Protein AF-A0A933H0A8-F1 (afdb_monomer)

Nearest PDB structures (foldseek):
  5zfr-assembly1_B-2  TM=8.616E-01  e=8.926E-17  Geobacter sulfurreducens PCA
  6f8l-assembly1_E  TM=8.607E-01  e=9.974E-15  Thermus thermophilus HB8
  5htl-assembly1_B  TM=8.285E-01  e=2.423E-08  Vibrio cholerae
  7lko-assembly2_A  TM=7.519E-01  e=2.169E-08  Xanthomonas citri pv. citri str. 306
  7lkm-assembly2_B  TM=7.483E-01  e=5.269E-08  Xanthomonas citri pv. citri str. 306

Structure (mmCIF, N/CA/C/O backbone):
data_AF-A0A933H0A8-F1
#
_entry.id   AF-A0A933H0A8-F1
#
loop_
_atom_site.group_PDB
_atom_site.id
_atom_site.type_symbol
_atom_site.label_atom_id
_atom_site.label_alt_id
_atom_site.label_comp_id
_atom_site.label_asym_id
_atom_site.label_entity_id
_atom_site.label_seq_id
_atom_site.pdbx_PDB_ins_code
_atom_site.Cartn_x
_atom_site.Cartn_y
_atom_site.Cartn_z
_atom_site.occupancy
_atom_site.B_iso_or_equiv
_atom_site.auth_seq_id
_atom_site.auth_comp_id
_atom_site.auth_asym_id
_atom_site.auth_atom_id
_atom_site.pdbx_PDB_model_num
ATOM 1 N N . MET A 1 1 ? 33.049 3.685 -28.524 1.00 55.94 1 MET A N 1
ATOM 2 C CA . MET A 1 1 ? 32.057 4.253 -29.467 1.00 55.94 1 MET A CA 1
ATOM 3 C C . MET A 1 1 ? 32.583 4.445 -30.891 1.00 55.94 1 MET A C 1
ATOM 5 O O . MET A 1 1 ? 31.850 4.122 -31.816 1.00 55.94 1 MET A O 1
ATOM 9 N N . ALA A 1 2 ? 33.847 4.840 -31.097 1.00 60.06 2 ALA A N 1
ATOM 10 C CA . ALA A 1 2 ? 34.480 4.937 -32.425 1.00 60.06 2 ALA A CA 1
ATOM 11 C C . ALA A 1 2 ? 34.200 3.780 -33.431 1.00 60.06 2 ALA A C 1
ATOM 13 O O . ALA A 1 2 ? 33.916 4.071 -34.597 1.00 60.06 2 ALA A O 1
ATOM 14 N N . PRO A 1 3 ? 34.226 2.479 -33.050 1.00 73.62 3 PRO A N 1
ATOM 15 C CA . PRO A 1 3 ? 33.944 1.395 -34.001 1.00 73.62 3 PRO A CA 1
ATOM 16 C C . PRO A 1 3 ? 32.470 1.316 -34.431 1.00 73.62 3 PRO A C 1
ATOM 18 O O . PRO A 1 3 ? 32.196 1.016 -35.594 1.00 73.62 3 PRO A O 1
ATOM 21 N N . PHE A 1 4 ? 31.531 1.630 -33.533 1.00 79.31 4 PHE A N 1
ATOM 22 C CA . PHE A 1 4 ? 30.098 1.660 -33.835 1.00 79.31 4 PHE A CA 1
ATOM 23 C C . PHE A 1 4 ? 29.748 2.852 -34.733 1.00 79.31 4 PHE A C 1
ATOM 25 O O . PHE A 1 4 ? 29.142 2.668 -35.786 1.00 79.31 4 PHE A O 1
ATOM 32 N N . ASN A 1 5 ? 30.240 4.053 -34.406 1.00 83.62 5 ASN A N 1
ATOM 33 C CA . ASN A 1 5 ? 30.006 5.258 -35.210 1.00 83.62 5 ASN A CA 1
ATOM 34 C C . ASN A 1 5 ? 30.545 5.104 -36.644 1.00 83.62 5 ASN A C 1
ATOM 36 O O . ASN A 1 5 ? 29.873 5.486 -37.601 1.00 83.62 5 ASN A O 1
ATOM 40 N N . ARG A 1 6 ? 31.714 4.467 -36.827 1.00 83.94 6 ARG A N 1
ATOM 41 C CA . ARG A 1 6 ? 32.244 4.161 -38.171 1.00 83.94 6 ARG A CA 1
ATOM 42 C C . ARG A 1 6 ? 31.336 3.228 -38.964 1.00 83.94 6 ARG A C 1
ATOM 44 O O . ARG A 1 6 ? 31.210 3.386 -40.176 1.00 83.94 6 ARG A O 1
ATOM 51 N N . ARG A 1 7 ? 30.719 2.245 -38.306 1.00 82.31 7 ARG A N 1
ATOM 52 C CA . ARG A 1 7 ? 29.774 1.339 -38.967 1.00 82.31 7 ARG A CA 1
ATOM 53 C C . ARG A 1 7 ? 28.499 2.064 -39.357 1.00 82.31 7 ARG A C 1
ATOM 55 O O . ARG A 1 7 ? 28.122 1.974 -40.518 1.00 82.31 7 ARG A O 1
ATOM 62 N N . VAL A 1 8 ? 27.904 2.833 -38.445 1.00 84.19 8 VAL A N 1
ATOM 63 C CA . VAL A 1 8 ? 26.709 3.643 -38.735 1.00 84.19 8 VAL A CA 1
ATOM 64 C C . VAL A 1 8 ? 26.967 4.562 -39.930 1.00 84.19 8 VAL A C 1
ATOM 66 O O . VAL A 1 8 ? 26.205 4.537 -40.891 1.00 84.19 8 VAL A O 1
ATOM 69 N N . LYS A 1 9 ? 28.105 5.265 -39.952 1.00 86.94 9 LYS A N 1
ATOM 70 C CA . LYS A 1 9 ? 28.553 6.054 -41.108 1.00 86.94 9 LYS A CA 1
ATOM 71 C C . LYS A 1 9 ? 28.568 5.240 -42.409 1.00 86.94 9 LYS A C 1
ATOM 73 O O . LYS A 1 9 ? 27.995 5.667 -43.409 1.00 86.94 9 LYS A O 1
ATOM 78 N N . ASN A 1 10 ? 29.186 4.058 -42.407 1.00 86.00 10 ASN A N 1
ATOM 79 C CA . ASN A 1 10 ? 29.254 3.203 -43.596 1.00 86.00 10 ASN A CA 1
ATOM 80 C C . ASN A 1 10 ? 27.871 2.724 -44.063 1.00 86.00 10 ASN A C 1
ATOM 82 O O . ASN A 1 10 ? 27.639 2.646 -45.267 1.00 86.00 10 ASN A O 1
ATOM 86 N N . VAL A 1 11 ? 26.962 2.411 -43.136 1.00 86.50 11 VAL A N 1
ATOM 87 C CA . VAL A 1 11 ? 25.583 2.005 -43.452 1.00 86.50 11 VAL A CA 1
ATOM 88 C C . VAL A 1 11 ? 24.838 3.139 -44.150 1.00 86.50 11 VAL A C 1
ATOM 90 O O . VAL A 1 11 ? 24.246 2.923 -45.207 1.00 86.50 11 VAL A O 1
ATOM 93 N N . LEU A 1 12 ? 24.931 4.356 -43.611 1.00 86.56 12 LEU A N 1
ATOM 94 C CA . LEU A 1 12 ? 24.260 5.533 -44.165 1.00 86.56 12 LEU A CA 1
ATOM 95 C C . LEU A 1 12 ? 24.773 5.892 -45.563 1.00 86.56 12 LEU A C 1
ATOM 97 O O . LEU A 1 12 ? 23.968 6.190 -46.445 1.00 86.56 12 LEU A O 1
ATOM 101 N N . LEU A 1 13 ? 26.091 5.804 -45.782 1.00 87.19 13 LEU A N 1
ATOM 102 C CA . LEU A 1 13 ? 26.702 6.038 -47.094 1.00 87.19 13 LEU A CA 1
ATOM 103 C C . LEU A 1 13 ? 26.312 4.955 -48.111 1.00 87.19 13 LEU A C 1
ATOM 105 O O . LEU A 1 13 ? 25.947 5.282 -49.236 1.00 87.19 13 LEU A O 1
ATOM 109 N N . LYS A 1 14 ? 26.342 3.670 -47.724 1.00 85.75 14 LYS A N 1
ATOM 110 C CA . LYS A 1 14 ? 25.955 2.555 -48.610 1.00 85.75 14 LYS A CA 1
ATOM 111 C C . LYS A 1 14 ? 24.494 2.639 -49.047 1.00 85.75 14 LYS A C 1
ATOM 113 O O . LYS A 1 14 ? 24.189 2.345 -50.197 1.00 85.75 14 LYS A O 1
ATOM 118 N N . GLN A 1 15 ? 23.603 3.013 -48.132 1.00 84.31 15 GLN A N 1
ATOM 119 C CA . GLN A 1 15 ? 22.165 3.091 -48.397 1.00 84.31 15 GLN A CA 1
ATOM 120 C C . GLN A 1 15 ? 21.727 4.455 -48.956 1.00 84.31 15 GLN A C 1
ATOM 122 O O . GLN A 1 15 ? 20.554 4.626 -49.267 1.00 84.31 15 GLN A O 1
ATOM 127 N N . SER A 1 16 ? 22.654 5.413 -49.120 1.00 85.12 16 SER A N 1
ATOM 128 C CA . SER A 1 16 ? 22.382 6.769 -49.631 1.00 85.12 16 SER A CA 1
ATOM 129 C C . SER A 1 16 ? 21.249 7.491 -48.883 1.00 85.12 16 SER A C 1
ATOM 131 O O . SER A 1 16 ? 20.479 8.241 -49.477 1.00 85.12 16 SER A O 1
ATOM 133 N N . LEU A 1 17 ? 21.143 7.259 -47.569 1.00 82.88 17 LEU A N 1
ATOM 134 C CA . LEU A 1 17 ? 20.061 7.797 -46.730 1.00 82.88 17 LEU A CA 1
ATOM 135 C C . LEU A 1 17 ? 20.244 9.281 -46.391 1.00 82.88 17 LEU A C 1
ATOM 137 O O . LEU A 1 17 ? 19.281 9.963 -46.055 1.00 82.88 17 LEU A O 1
ATOM 141 N N . LEU A 1 18 ? 21.479 9.777 -46.475 1.00 86.75 18 LEU A N 1
ATOM 142 C CA . LEU A 1 18 ? 21.846 11.171 -46.248 1.00 86.75 18 LEU A CA 1
ATOM 143 C C . LEU A 1 18 ? 22.957 11.589 -47.221 1.00 86.75 18 LEU A C 1
ATOM 145 O O . LEU A 1 18 ? 23.777 10.746 -47.602 1.00 86.75 18 LEU A O 1
ATOM 149 N N . PRO A 1 19 ? 23.043 12.883 -47.585 1.00 87.56 19 PRO A N 1
ATOM 150 C CA . PRO A 1 19 ? 24.187 13.417 -48.317 1.00 87.56 19 PRO A CA 1
ATOM 151 C C . PRO A 1 19 ? 25.494 13.142 -47.568 1.00 87.56 19 PRO A C 1
ATOM 153 O O . PRO A 1 19 ? 25.556 13.311 -46.348 1.00 87.56 19 PRO A O 1
ATOM 156 N N . SER A 1 20 ? 26.550 12.768 -48.293 1.00 86.00 20 SER A N 1
ATOM 157 C CA . SER A 1 20 ? 27.845 12.393 -47.706 1.00 86.00 20 SER A CA 1
ATOM 158 C C . SER A 1 20 ? 28.421 13.468 -46.785 1.00 86.00 20 SER A C 1
ATOM 160 O O . SER A 1 20 ? 28.957 13.139 -45.734 1.00 86.00 20 SER A O 1
ATOM 162 N N . GLU A 1 21 ? 28.243 14.743 -47.133 1.00 87.31 21 GLU A N 1
ATOM 163 C CA . GLU A 1 21 ? 28.665 15.891 -46.318 1.00 87.31 21 GLU A CA 1
ATOM 164 C C . GLU A 1 21 ? 28.010 15.875 -44.929 1.00 87.31 21 GLU A C 1
ATOM 166 O O . GLU A 1 21 ? 28.694 15.974 -43.915 1.00 87.31 21 GLU A O 1
ATOM 171 N N . ARG A 1 22 ? 26.694 15.632 -44.865 1.00 86.50 22 ARG A N 1
ATOM 172 C CA . ARG A 1 22 ? 25.934 15.579 -43.605 1.00 86.50 22 ARG A CA 1
ATOM 173 C C . ARG A 1 22 ? 26.274 14.355 -42.759 1.00 86.50 22 ARG A C 1
ATOM 175 O O . ARG A 1 22 ? 26.234 14.429 -41.534 1.00 86.50 22 ARG A O 1
ATOM 182 N N . VA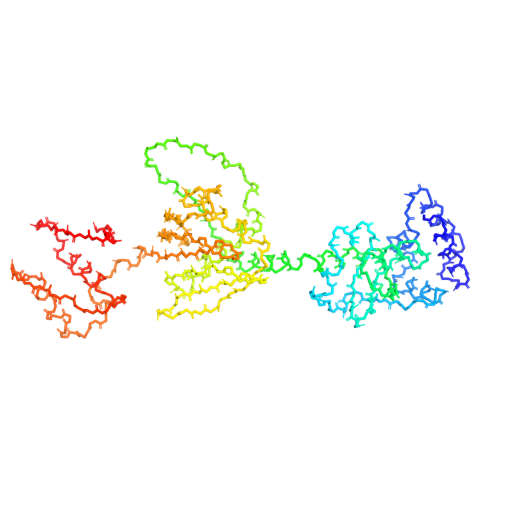L A 1 23 ? 26.608 13.231 -43.398 1.00 87.25 23 VAL A N 1
ATOM 183 C CA . VAL A 1 23 ? 27.063 12.023 -42.693 1.00 87.25 23 VAL A CA 1
ATOM 184 C C . VAL A 1 23 ? 28.433 12.258 -42.052 1.00 87.25 23 VAL A C 1
ATOM 186 O O . VAL A 1 23 ? 28.647 11.839 -40.916 1.00 87.25 23 VAL A O 1
ATOM 189 N N . GLU A 1 24 ? 29.348 12.934 -42.751 1.00 87.31 24 GLU A N 1
ATOM 190 C CA . GLU A 1 24 ? 30.665 13.292 -42.211 1.00 87.31 24 GLU A CA 1
ATOM 191 C C . GLU A 1 24 ? 30.555 14.290 -41.057 1.00 87.31 24 GLU A C 1
ATOM 193 O O . GLU A 1 24 ? 31.148 14.054 -40.007 1.00 87.31 24 GLU A O 1
ATOM 198 N N . GLU A 1 25 ? 29.740 15.340 -41.202 1.00 87.19 25 GLU A N 1
ATOM 199 C CA . GLU A 1 25 ? 29.457 16.303 -40.129 1.00 87.19 25 GLU A CA 1
ATOM 200 C C . GLU A 1 25 ? 28.964 15.590 -38.860 1.00 87.19 25 GLU A C 1
ATOM 202 O O . GLU A 1 25 ? 29.584 15.708 -37.800 1.00 87.19 25 GLU A O 1
ATOM 207 N N . ALA A 1 26 ? 27.918 14.762 -38.979 1.00 86.50 26 ALA A N 1
ATOM 208 C CA . ALA A 1 26 ? 27.359 14.023 -37.847 1.00 86.50 26 ALA A CA 1
ATOM 209 C C . ALA A 1 26 ? 28.355 13.020 -37.236 1.00 86.50 26 ALA A C 1
ATOM 211 O O . ALA A 1 26 ? 28.333 12.785 -36.029 1.00 86.50 26 ALA A O 1
ATOM 212 N N . PHE A 1 27 ? 29.239 12.426 -38.045 1.00 87.56 27 PHE A N 1
ATOM 213 C CA . PHE A 1 27 ? 30.285 11.531 -37.552 1.00 87.56 27 PHE A CA 1
ATOM 214 C C . PHE A 1 27 ? 31.358 12.294 -36.766 1.00 87.56 27 PHE A C 1
ATOM 216 O O . PHE A 1 27 ? 31.732 11.856 -35.679 1.00 87.56 27 PHE A O 1
ATOM 223 N N . THR A 1 28 ? 31.835 13.429 -37.288 1.00 88.06 28 THR A N 1
ATOM 224 C CA . THR A 1 28 ? 32.851 14.254 -36.612 1.00 88.06 28 THR A CA 1
ATOM 225 C C . THR A 1 28 ? 32.352 14.815 -35.287 1.00 88.06 28 THR A C 1
ATOM 227 O O . THR A 1 28 ? 33.086 14.800 -34.303 1.00 88.06 28 THR A O 1
ATOM 230 N N . GLU A 1 29 ? 31.091 15.235 -35.235 1.00 87.50 29 GLU A N 1
ATOM 231 C CA . GLU A 1 29 ? 30.452 15.717 -34.014 1.00 87.50 29 GLU A CA 1
ATOM 232 C C . GLU A 1 29 ? 30.275 14.591 -32.986 1.00 87.50 29 GLU A C 1
ATOM 234 O O . GLU A 1 29 ? 30.638 14.753 -31.823 1.00 87.50 29 GLU A O 1
ATOM 239 N N . ALA A 1 30 ? 29.821 13.411 -33.423 1.00 85.00 30 ALA A N 1
ATOM 240 C CA . ALA A 1 30 ? 29.659 12.252 -32.544 1.00 85.00 30 ALA A CA 1
ATOM 241 C C . ALA A 1 30 ? 30.986 11.789 -31.931 1.00 85.00 30 ALA A C 1
ATOM 243 O O . ALA A 1 30 ? 31.024 11.392 -30.767 1.00 85.00 30 ALA A O 1
ATOM 244 N N . ASP A 1 31 ? 32.070 11.823 -32.709 1.00 84.88 31 ASP A N 1
ATOM 245 C CA . ASP A 1 31 ? 33.402 11.436 -32.241 1.00 84.88 31 ASP A CA 1
ATOM 246 C C . ASP A 1 31 ? 34.000 12.491 -31.295 1.00 84.88 31 ASP A C 1
ATOM 248 O O . ASP A 1 31 ? 34.617 12.129 -30.294 1.00 84.88 31 ASP A O 1
ATOM 252 N N . ALA A 1 32 ? 33.756 13.784 -31.553 1.00 85.44 32 ALA A N 1
ATOM 253 C CA . ALA A 1 32 ? 34.190 14.883 -30.688 1.00 85.44 32 ALA A CA 1
ATOM 254 C C . ALA A 1 32 ? 33.471 14.890 -29.327 1.00 85.44 32 ALA A C 1
ATOM 256 O O . ALA A 1 32 ? 34.104 15.111 -28.297 1.00 85.44 32 ALA A O 1
ATOM 257 N N . GLU A 1 33 ? 32.164 14.621 -29.312 1.00 83.25 33 GLU A N 1
ATOM 258 C CA . GLU A 1 33 ? 31.357 14.555 -28.087 1.00 83.25 33 GLU A CA 1
ATOM 259 C C . GLU A 1 33 ? 31.437 13.193 -27.377 1.00 83.25 33 GLU A C 1
ATOM 261 O O . GLU A 1 33 ? 30.992 13.052 -26.238 1.00 83.25 33 GLU A O 1
ATOM 266 N N . GLY A 1 34 ? 31.996 12.171 -28.033 1.00 79.06 34 GLY A N 1
ATOM 267 C CA . GLY A 1 34 ? 32.078 10.813 -27.495 1.00 79.06 34 GLY A CA 1
ATOM 268 C C . GLY A 1 34 ? 30.719 10.117 -27.365 1.00 79.06 34 GLY A C 1
ATOM 269 O O . GLY A 1 34 ? 30.582 9.195 -26.561 1.00 79.06 34 GLY A O 1
ATOM 270 N N . VAL A 1 35 ? 29.721 10.541 -28.145 1.00 79.94 35 VAL A N 1
ATOM 271 C CA . VAL A 1 35 ? 28.351 10.006 -28.135 1.00 79.94 35 VAL A CA 1
ATOM 272 C C . VAL A 1 35 ? 28.079 9.118 -29.352 1.00 79.94 35 VAL A C 1
ATOM 274 O O . VAL A 1 35 ? 28.829 9.088 -30.333 1.00 79.94 35 VAL A O 1
ATOM 277 N N . ALA A 1 36 ? 26.989 8.351 -29.304 1.00 79.38 36 ALA A N 1
ATOM 278 C CA . ALA A 1 36 ? 26.566 7.543 -30.440 1.00 79.38 36 ALA A CA 1
ATOM 279 C C . ALA A 1 36 ? 26.084 8.442 -31.589 1.00 79.38 36 ALA A C 1
ATOM 281 O O . ALA A 1 36 ? 25.207 9.284 -31.404 1.00 79.38 36 ALA A O 1
ATOM 282 N N . MET A 1 37 ? 26.580 8.201 -32.803 1.00 83.62 37 MET A N 1
ATOM 283 C CA . MET A 1 37 ? 26.167 8.928 -34.011 1.00 83.62 37 MET A CA 1
ATOM 284 C C . MET A 1 37 ? 24.653 8.840 -34.249 1.00 83.62 37 MET A C 1
ATOM 286 O O . MET A 1 37 ? 24.035 9.789 -34.723 1.00 83.62 37 MET 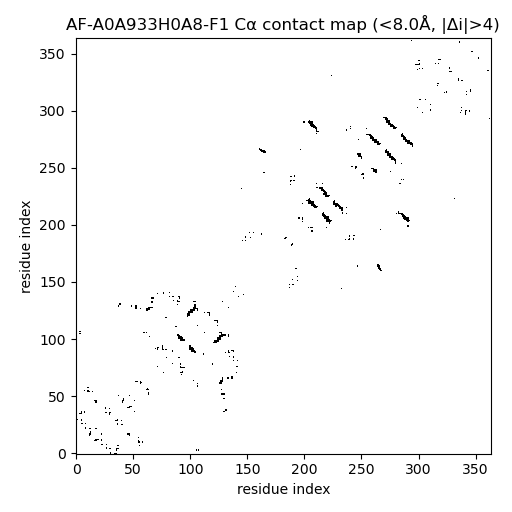A O 1
ATOM 290 N N . THR A 1 38 ? 24.028 7.728 -33.855 1.00 81.75 38 THR A N 1
ATOM 291 C CA . THR A 1 38 ? 22.573 7.539 -33.922 1.00 81.75 38 THR A CA 1
ATOM 292 C C . THR A 1 38 ? 21.796 8.575 -33.116 1.00 81.75 38 THR A C 1
ATOM 294 O O . THR A 1 38 ? 20.707 8.961 -33.526 1.00 81.75 38 THR A O 1
ATOM 297 N N . LYS A 1 39 ? 22.350 9.043 -31.991 1.00 79.75 39 LYS A N 1
ATOM 298 C CA . LYS A 1 39 ? 21.727 10.064 -31.145 1.00 79.75 39 LYS A CA 1
ATOM 299 C C . LYS A 1 39 ? 21.678 11.411 -31.869 1.00 79.75 39 LYS A C 1
ATOM 301 O O . LYS A 1 39 ? 20.605 11.990 -31.988 1.00 79.75 39 LYS A O 1
ATOM 306 N N . ILE A 1 40 ? 22.807 11.847 -32.433 1.00 84.38 40 ILE A N 1
ATOM 307 C CA . ILE A 1 40 ? 22.923 13.129 -33.150 1.00 84.38 40 ILE A CA 1
ATOM 308 C C . ILE A 1 40 ? 21.999 13.174 -34.369 1.00 84.38 40 ILE A C 1
ATOM 310 O O . ILE A 1 40 ? 21.326 14.176 -34.609 1.00 84.38 40 ILE A O 1
ATOM 314 N N . LEU A 1 41 ? 21.931 12.076 -35.127 1.00 85.31 41 LEU A N 1
ATOM 315 C CA . LEU A 1 41 ? 21.092 11.985 -36.325 1.00 85.31 41 LEU A CA 1
ATOM 316 C C . LEU A 1 41 ? 19.600 12.158 -36.016 1.00 85.31 41 LEU A C 1
ATOM 318 O O . LEU A 1 41 ? 18.893 12.806 -36.789 1.00 85.31 41 LEU A O 1
ATOM 322 N N . VAL A 1 42 ? 19.143 11.609 -34.887 1.00 83.69 42 VAL A N 1
ATOM 323 C CA . VAL A 1 42 ? 17.752 11.731 -34.432 1.00 83.69 42 VAL A CA 1
ATOM 324 C C . VAL A 1 42 ? 17.500 13.107 -33.806 1.00 83.69 42 VAL A C 1
ATOM 326 O O . VAL A 1 42 ? 16.524 13.758 -34.162 1.00 83.69 42 VAL A O 1
ATOM 329 N N . GLU A 1 43 ? 18.385 13.602 -32.933 1.00 83.00 43 GLU A N 1
ATOM 330 C CA . GLU A 1 43 ? 18.215 14.901 -32.252 1.00 83.00 43 GLU A CA 1
ATOM 331 C C . GLU A 1 43 ? 18.195 16.088 -33.223 1.00 83.00 43 GLU A C 1
ATOM 333 O O . GLU A 1 43 ? 17.421 17.029 -33.042 1.00 83.00 43 GLU A O 1
ATOM 338 N N . LYS A 1 44 ? 18.996 16.032 -34.292 1.00 84.50 44 LYS A N 1
ATOM 339 C CA . LYS A 1 44 ? 19.019 17.064 -35.338 1.00 84.50 44 LYS A CA 1
ATOM 340 C C . LYS A 1 44 ? 17.938 16.888 -36.407 1.00 84.50 44 LYS A C 1
ATOM 342 O O . LYS A 1 44 ? 17.937 17.642 -37.378 1.00 84.50 44 LYS A O 1
ATOM 347 N N . ASN A 1 45 ? 17.032 15.917 -36.250 1.00 82.75 45 ASN A N 1
ATOM 348 C CA . ASN A 1 45 ? 16.010 15.557 -37.239 1.00 82.75 45 ASN A CA 1
ATOM 349 C C . ASN A 1 45 ? 16.589 15.310 -38.647 1.00 82.75 45 ASN A C 1
ATOM 351 O O . ASN A 1 45 ? 15.953 15.625 -39.652 1.00 82.75 45 ASN A O 1
ATOM 355 N N . LEU A 1 46 ? 17.810 14.769 -38.731 1.00 83.44 46 LEU A N 1
ATOM 356 C CA . LEU A 1 46 ? 18.449 14.451 -40.012 1.00 83.44 46 LEU A CA 1
ATOM 357 C C . LEU A 1 46 ? 17.867 13.166 -40.609 1.00 83.44 46 LEU A C 1
ATOM 359 O O . LEU A 1 46 ? 17.728 13.063 -41.823 1.00 83.44 46 LEU A O 1
ATOM 363 N N . LEU A 1 47 ? 17.510 12.204 -39.757 1.00 84.50 47 LEU A N 1
ATOM 364 C CA . LEU A 1 47 ? 16.844 10.958 -40.125 1.00 84.50 47 LEU A CA 1
ATOM 365 C C . LEU A 1 47 ? 15.783 10.618 -39.087 1.00 84.50 47 LEU A C 1
ATOM 367 O O . LEU A 1 47 ? 15.996 10.805 -37.888 1.00 84.50 47 LEU A O 1
ATOM 371 N N . ASP A 1 48 ? 14.660 10.067 -39.542 1.00 84.94 48 ASP A N 1
ATOM 372 C CA . ASP A 1 48 ? 13.679 9.519 -38.621 1.00 84.94 48 ASP A CA 1
ATOM 373 C C . ASP A 1 48 ? 14.221 8.252 -37.941 1.00 84.94 48 ASP A C 1
ATOM 375 O O . ASP A 1 48 ? 14.962 7.449 -38.521 1.00 84.94 48 ASP A O 1
ATOM 379 N N . GLU A 1 49 ? 13.837 8.075 -36.679 1.00 81.81 49 GLU A N 1
ATOM 380 C CA . GLU A 1 49 ? 14.340 7.005 -35.821 1.00 81.81 49 GLU A CA 1
ATOM 381 C C . GLU A 1 49 ? 14.061 5.607 -36.396 1.00 81.81 49 GLU A C 1
ATOM 383 O O . GLU A 1 49 ? 14.881 4.698 -36.256 1.00 81.81 49 GLU A O 1
ATOM 388 N N . ARG A 1 50 ? 12.929 5.431 -37.091 1.00 84.00 50 ARG A N 1
ATOM 389 C CA . ARG A 1 50 ? 12.513 4.139 -37.655 1.00 84.00 50 ARG A CA 1
ATOM 390 C C . ARG A 1 50 ? 13.349 3.759 -38.870 1.00 84.00 50 ARG A C 1
ATOM 392 O O . ARG A 1 50 ? 13.788 2.613 -38.957 1.00 84.00 50 ARG A O 1
ATOM 399 N N . THR A 1 51 ? 13.596 4.700 -39.775 1.00 85.50 51 THR A N 1
ATOM 400 C CA . THR A 1 51 ? 14.448 4.501 -40.952 1.00 85.50 51 THR A CA 1
ATOM 401 C C . THR A 1 51 ? 15.884 4.226 -40.533 1.00 85.50 51 THR A C 1
ATOM 403 O O . THR A 1 51 ? 16.493 3.282 -41.033 1.00 85.50 51 THR A O 1
ATOM 406 N N . LEU A 1 52 ? 16.407 4.976 -39.558 1.00 84.88 52 LEU A N 1
ATOM 407 C CA . LEU A 1 52 ? 17.745 4.746 -39.016 1.00 84.88 52 LEU A CA 1
ATOM 408 C C . LEU A 1 52 ? 17.872 3.352 -38.383 1.00 84.88 52 LEU A C 1
ATOM 410 O O . LEU A 1 52 ? 18.813 2.616 -38.684 1.00 84.88 52 LEU A O 1
ATOM 414 N N . LEU A 1 53 ? 16.916 2.972 -37.530 1.00 86.50 53 LEU A N 1
ATOM 415 C CA . LEU A 1 53 ? 16.923 1.670 -36.867 1.00 86.50 53 LEU A CA 1
ATOM 416 C C . LEU A 1 53 ? 16.797 0.525 -37.880 1.00 86.50 53 LEU A C 1
ATOM 418 O O . LEU A 1 53 ? 17.523 -0.460 -37.773 1.00 86.50 53 LEU A O 1
ATOM 422 N N . GLY A 1 54 ? 15.928 0.668 -38.885 1.00 86.69 54 GLY A N 1
ATOM 423 C CA . GLY A 1 54 ? 15.762 -0.310 -39.961 1.00 86.69 54 GLY A CA 1
ATOM 424 C C . GLY A 1 54 ? 17.025 -0.486 -40.805 1.00 86.69 54 GLY A C 1
ATOM 425 O O . GLY A 1 54 ? 17.419 -1.616 -41.090 1.00 86.69 54 GLY A O 1
ATOM 426 N N . ALA A 1 55 ? 17.700 0.614 -41.144 1.00 86.06 55 ALA A N 1
ATOM 427 C CA . ALA A 1 55 ? 18.945 0.602 -41.907 1.00 86.06 55 ALA A CA 1
ATOM 428 C C . ALA A 1 55 ? 20.066 -0.153 -41.179 1.00 86.06 55 ALA A C 1
ATOM 430 O O . ALA A 1 55 ? 20.741 -0.997 -41.775 1.00 86.06 55 ALA A O 1
ATOM 431 N N . ILE A 1 56 ? 20.235 0.127 -39.883 1.00 85.56 56 ILE A N 1
ATOM 432 C CA . ILE A 1 56 ? 21.250 -0.507 -39.033 1.00 85.56 56 ILE A CA 1
ATOM 433 C C . ILE A 1 56 ? 20.899 -1.978 -38.776 1.00 85.56 56 ILE A C 1
ATOM 435 O O . ILE A 1 56 ? 21.769 -2.842 -38.859 1.00 85.56 56 ILE A O 1
ATOM 439 N N . ALA A 1 57 ? 19.627 -2.280 -38.509 1.00 87.50 57 ALA A N 1
ATOM 440 C CA . ALA A 1 57 ? 19.142 -3.642 -38.309 1.00 87.50 57 ALA A CA 1
ATOM 441 C C . ALA A 1 57 ? 19.410 -4.543 -39.524 1.00 87.50 57 ALA A C 1
ATOM 443 O O . ALA A 1 57 ? 19.831 -5.690 -39.362 1.00 87.50 57 ALA A O 1
ATOM 444 N N . LEU A 1 58 ? 19.209 -4.010 -40.736 1.00 86.44 58 LEU A N 1
ATOM 445 C CA . LEU A 1 58 ? 19.447 -4.727 -41.987 1.00 86.44 58 LEU A CA 1
ATOM 446 C C . LEU A 1 58 ? 20.933 -5.063 -42.191 1.00 86.44 58 LEU A C 1
ATOM 448 O O . LEU A 1 58 ? 21.247 -6.183 -42.582 1.00 86.44 58 LEU A O 1
ATOM 452 N N . ASP A 1 59 ? 21.844 -4.126 -41.907 1.00 85.62 59 ASP A N 1
ATOM 453 C CA . ASP A 1 59 ? 23.294 -4.355 -42.042 1.00 85.62 59 ASP A CA 1
ATOM 454 C C . ASP A 1 59 ? 23.831 -5.315 -40.967 1.00 85.62 59 ASP A C 1
ATOM 456 O O . ASP A 1 59 ? 24.652 -6.181 -41.262 1.00 85.62 59 ASP A O 1
ATOM 460 N N . LEU A 1 60 ? 23.329 -5.211 -39.730 1.00 83.38 60 LEU A N 1
ATOM 461 C CA . LEU A 1 60 ? 23.759 -6.056 -38.610 1.00 83.38 60 LEU A CA 1
ATOM 462 C C . LEU A 1 60 ? 23.092 -7.440 -38.588 1.00 83.38 60 LEU A C 1
ATOM 464 O O . LEU A 1 60 ? 23.523 -8.304 -37.825 1.00 83.38 60 LEU A O 1
ATOM 468 N N . GLY A 1 61 ? 22.034 -7.657 -39.374 1.00 85.88 61 GLY A N 1
ATOM 469 C CA . GLY A 1 61 ? 21.245 -8.891 -39.340 1.00 85.88 61 GLY A CA 1
ATOM 470 C C . GLY A 1 61 ? 20.518 -9.115 -38.007 1.00 85.88 61 GLY A C 1
ATOM 471 O O . GLY A 1 61 ? 20.229 -10.256 -37.646 1.00 85.88 61 GLY A O 1
ATOM 472 N N . VAL A 1 62 ? 20.240 -8.041 -37.259 1.00 88.94 62 VAL A N 1
ATOM 473 C CA . VAL A 1 62 ? 19.583 -8.086 -35.944 1.00 88.94 62 VAL A CA 1
ATOM 474 C C . VAL A 1 62 ? 18.203 -7.435 -36.049 1.00 88.94 62 VAL A C 1
ATOM 476 O O . VAL A 1 62 ? 18.129 -6.280 -36.459 1.00 88.94 62 VAL A O 1
ATOM 479 N N . PRO A 1 63 ? 17.107 -8.120 -35.667 1.00 89.94 63 PRO A N 1
ATOM 480 C CA . PRO A 1 63 ? 15.762 -7.563 -35.781 1.00 89.94 63 PRO A CA 1
ATOM 481 C C . PRO A 1 63 ? 15.588 -6.283 -34.947 1.00 89.94 63 PRO A C 1
ATOM 483 O O . PRO A 1 63 ? 16.001 -6.269 -33.782 1.00 89.94 63 PRO A O 1
ATOM 486 N N . PRO A 1 64 ? 14.946 -5.233 -35.490 1.00 91.75 64 PRO A N 1
ATOM 487 C CA . PRO A 1 64 ? 14.592 -4.055 -34.715 1.00 91.75 64 PRO A CA 1
ATOM 488 C C . PRO A 1 64 ? 13.365 -4.335 -33.836 1.00 91.75 64 PRO A C 1
ATOM 490 O O . PRO A 1 64 ? 12.515 -5.158 -34.187 1.00 91.75 64 PRO A O 1
ATOM 493 N N . ILE A 1 65 ? 13.242 -3.629 -32.712 1.00 90.00 65 ILE A N 1
ATOM 494 C CA . ILE A 1 65 ? 12.077 -3.707 -31.827 1.00 90.00 65 ILE A CA 1
ATOM 495 C C . ILE A 1 65 ? 11.545 -2.318 -31.471 1.00 90.00 65 ILE A C 1
ATOM 497 O O . ILE A 1 65 ? 12.302 -1.390 -31.206 1.00 90.00 65 ILE A O 1
ATOM 501 N N . ASP A 1 66 ? 10.221 -2.199 -31.449 1.00 86.56 66 ASP A N 1
ATOM 502 C CA . ASP A 1 66 ? 9.498 -1.011 -30.998 1.00 86.56 66 ASP A CA 1
ATOM 503 C C . ASP A 1 66 ? 9.066 -1.231 -29.540 1.00 86.56 66 ASP A C 1
ATOM 505 O O . ASP A 1 66 ? 8.066 -1.903 -29.275 1.00 86.56 66 ASP A O 1
ATOM 509 N N . LEU A 1 67 ? 9.863 -0.729 -28.589 1.00 86.56 67 LEU A N 1
ATOM 510 C CA . LEU A 1 67 ? 9.652 -0.964 -27.154 1.00 86.56 67 LEU A CA 1
ATOM 511 C C . LEU A 1 67 ? 8.348 -0.348 -26.625 1.00 86.56 67 LEU A C 1
ATOM 513 O O . LEU A 1 67 ? 7.824 -0.821 -25.619 1.00 86.56 67 LEU A O 1
ATOM 517 N N . ASP A 1 68 ? 7.779 0.647 -27.308 1.00 82.19 68 ASP A N 1
ATOM 518 C CA . ASP A 1 68 ? 6.529 1.283 -26.880 1.00 82.19 68 ASP A CA 1
ATOM 519 C C . ASP A 1 68 ? 5.308 0.372 -27.054 1.00 82.19 68 ASP A C 1
ATOM 521 O O . ASP A 1 68 ? 4.299 0.543 -26.364 1.00 82.19 68 ASP A O 1
ATOM 525 N N . LYS A 1 69 ? 5.400 -0.620 -27.948 1.00 83.19 69 LYS A N 1
ATOM 526 C CA . LYS A 1 69 ? 4.313 -1.559 -28.270 1.00 83.19 69 LYS A CA 1
ATOM 527 C C . LYS A 1 69 ? 4.423 -2.900 -27.557 1.00 83.19 69 LYS A C 1
ATOM 529 O O . LYS A 1 69 ? 3.596 -3.779 -27.793 1.00 83.19 69 LYS A O 1
ATOM 534 N N . VAL A 1 70 ? 5.439 -3.082 -26.718 1.00 81.94 70 VAL A N 1
ATOM 535 C CA . VAL A 1 70 ? 5.714 -4.362 -26.067 1.00 81.94 70 VAL A CA 1
ATOM 536 C C . VAL A 1 70 ? 5.407 -4.266 -24.579 1.00 81.94 70 VAL A C 1
ATOM 538 O O . VAL A 1 70 ? 5.880 -3.371 -23.882 1.00 81.94 70 VAL A O 1
ATOM 541 N N . SER A 1 71 ? 4.617 -5.213 -24.078 1.00 79.94 71 SER A N 1
ATOM 542 C CA . SER A 1 71 ? 4.409 -5.410 -22.645 1.00 79.94 71 SER A CA 1
ATOM 543 C C . SER A 1 71 ? 5.450 -6.384 -22.102 1.00 79.94 71 SER A C 1
ATOM 545 O O . SER A 1 71 ? 5.525 -7.520 -22.570 1.00 79.94 71 SER A O 1
ATOM 547 N N . ILE A 1 72 ? 6.228 -5.949 -21.112 1.00 86.12 72 ILE A N 1
ATOM 548 C CA . ILE A 1 72 ? 7.262 -6.768 -20.469 1.00 86.12 72 ILE A CA 1
ATOM 549 C C . ILE A 1 72 ? 6.705 -7.337 -19.159 1.00 86.12 72 ILE A C 1
ATOM 551 O O . ILE A 1 72 ? 6.161 -6.598 -18.330 1.00 86.12 72 ILE A O 1
ATOM 555 N N . ASP A 1 73 ? 6.845 -8.649 -18.975 1.00 78.56 73 ASP A N 1
ATOM 556 C CA . ASP A 1 73 ? 6.440 -9.340 -17.750 1.00 78.56 73 ASP A CA 1
ATOM 557 C C . ASP A 1 73 ? 7.395 -9.038 -16.588 1.00 78.56 73 ASP A C 1
ATOM 559 O O . ASP A 1 73 ? 8.615 -8.991 -16.755 1.00 78.56 73 ASP A O 1
ATOM 563 N N . ALA A 1 74 ? 6.852 -8.909 -15.374 1.00 77.75 74 ALA A N 1
ATOM 564 C CA . ALA A 1 74 ? 7.645 -8.600 -14.181 1.00 77.75 74 ALA A CA 1
ATOM 565 C C . ALA A 1 74 ? 8.747 -9.643 -13.911 1.00 77.75 74 ALA A C 1
ATOM 567 O O . ALA A 1 74 ? 9.865 -9.282 -13.555 1.00 77.75 74 ALA A O 1
ATOM 568 N N . SER A 1 75 ? 8.476 -10.925 -14.178 1.00 78.69 75 SER A N 1
ATOM 569 C CA . SER A 1 75 ? 9.454 -12.011 -14.021 1.00 78.69 75 SER A CA 1
ATOM 570 C C . SER A 1 75 ? 10.650 -11.911 -14.974 1.00 78.69 75 SER A C 1
ATOM 572 O O . SER A 1 75 ? 11.681 -12.532 -14.733 1.00 78.69 75 SER A O 1
ATOM 574 N N . VAL A 1 76 ? 10.522 -11.171 -16.080 1.00 86.50 76 VAL A N 1
ATOM 575 C CA . VAL A 1 76 ? 11.617 -10.929 -17.033 1.00 86.50 76 VAL A CA 1
ATOM 576 C C . VAL A 1 76 ? 12.524 -9.805 -16.529 1.00 86.50 76 VAL A C 1
ATOM 578 O O . VAL A 1 76 ? 13.742 -9.895 -16.671 1.00 86.50 76 VAL A O 1
ATOM 581 N N . LEU A 1 77 ? 11.945 -8.789 -15.884 1.00 86.06 77 LEU A N 1
ATOM 582 C CA . LEU A 1 77 ? 12.682 -7.674 -15.282 1.00 86.06 77 LEU A CA 1
ATOM 583 C C . LEU A 1 77 ? 13.522 -8.115 -14.076 1.00 86.06 77 LEU A C 1
ATOM 585 O O . LEU A 1 77 ? 14.577 -7.544 -13.834 1.00 86.06 77 LEU A O 1
ATOM 589 N N . GLU A 1 78 ? 13.116 -9.167 -13.359 1.00 82.38 78 GLU A N 1
ATOM 590 C CA . GLU A 1 78 ? 13.900 -9.742 -12.250 1.00 82.38 78 GLU A CA 1
ATOM 591 C C . GLU A 1 78 ? 15.236 -10.363 -12.700 1.00 82.38 78 GLU A C 1
ATOM 593 O O . GLU A 1 78 ? 16.143 -10.526 -11.887 1.00 82.38 78 GLU A O 1
ATOM 598 N N . VAL A 1 79 ? 15.381 -10.704 -13.988 1.00 85.12 79 VAL A N 1
ATOM 599 C CA . VAL A 1 79 ? 16.593 -11.348 -14.525 1.00 85.12 79 VAL A CA 1
ATOM 600 C C . VAL A 1 79 ? 17.775 -10.377 -14.597 1.00 85.12 79 VAL A C 1
ATOM 602 O O . VAL A 1 79 ? 18.922 -10.803 -14.479 1.00 85.12 79 VAL A O 1
ATOM 605 N N . ILE A 1 80 ? 17.510 -9.082 -14.788 1.00 85.81 80 ILE A N 1
ATOM 606 C CA . ILE A 1 80 ? 18.529 -8.028 -14.840 1.00 85.81 80 ILE A CA 1
ATOM 607 C C . ILE A 1 80 ? 18.090 -6.909 -13.888 1.00 85.81 80 ILE A C 1
ATOM 609 O O . ILE A 1 80 ? 17.087 -6.256 -14.169 1.00 85.81 80 ILE A O 1
ATOM 613 N N . PRO A 1 81 ? 18.818 -6.642 -12.788 1.00 83.38 81 PRO A N 1
ATOM 614 C CA . PRO A 1 81 ? 18.525 -5.515 -11.903 1.00 83.38 81 PRO A CA 1
ATOM 615 C C . PRO A 1 81 ? 18.534 -4.170 -12.645 1.00 83.38 81 PRO A C 1
ATOM 617 O O . PRO A 1 81 ? 19.303 -3.992 -13.591 1.00 83.38 81 PRO A O 1
ATOM 620 N N . GLN A 1 82 ? 17.733 -3.203 -12.182 1.00 85.62 82 GLN A N 1
ATOM 621 C CA . GLN A 1 82 ? 17.622 -1.877 -12.811 1.00 85.62 82 GLN A CA 1
ATOM 622 C C . GLN A 1 82 ? 18.985 -1.196 -12.990 1.00 85.62 82 GLN A C 1
ATOM 624 O O . GLN A 1 82 ? 19.291 -0.719 -14.075 1.00 85.62 82 GLN A O 1
ATOM 629 N N . GLU A 1 83 ? 19.830 -1.211 -11.959 1.00 81.50 83 GLU A N 1
ATOM 630 C CA . GLU A 1 83 ? 21.169 -0.614 -12.010 1.00 81.50 83 GLU A CA 1
ATOM 631 C C . GLU A 1 83 ? 22.023 -1.226 -13.134 1.00 81.50 83 GLU A C 1
ATOM 633 O O . GLU A 1 83 ? 22.665 -0.516 -13.903 1.00 81.50 83 GLU A O 1
ATOM 638 N N . THR A 1 84 ? 21.966 -2.551 -13.305 1.00 83.94 84 THR A N 1
ATOM 639 C CA . THR A 1 84 ? 22.658 -3.256 -14.394 1.00 83.94 84 THR A CA 1
ATOM 640 C C . THR A 1 84 ? 22.085 -2.878 -15.763 1.00 83.94 84 THR A C 1
ATOM 642 O O . THR A 1 84 ? 22.844 -2.673 -16.713 1.00 83.94 84 THR A O 1
ATOM 645 N N . ALA A 1 85 ? 20.759 -2.761 -15.872 1.00 89.25 85 ALA A N 1
ATOM 646 C CA . ALA A 1 85 ? 20.078 -2.331 -17.091 1.00 89.25 85 ALA A CA 1
ATOM 647 C C . ALA A 1 85 ? 20.464 -0.892 -17.488 1.00 89.25 85 ALA A C 1
ATOM 649 O O . ALA A 1 85 ? 20.719 -0.626 -18.664 1.00 89.25 85 ALA A O 1
ATOM 650 N N . GLU A 1 86 ? 20.575 0.018 -16.517 1.00 87.62 86 GLU A N 1
ATOM 651 C CA . GLU A 1 86 ? 20.975 1.414 -16.720 1.00 87.62 86 GLU A CA 1
ATOM 652 C C . GLU A 1 86 ? 22.450 1.542 -17.111 1.00 87.62 86 GLU A C 1
ATOM 654 O O . GLU A 1 86 ? 22.757 2.171 -18.126 1.00 87.62 86 GLU A O 1
ATOM 659 N N . VAL A 1 87 ? 23.356 0.897 -16.364 1.00 84.12 87 VAL A N 1
ATOM 660 C CA . VAL A 1 87 ? 24.810 0.941 -16.608 1.00 84.12 87 VAL A CA 1
ATOM 661 C C . VAL A 1 87 ? 25.161 0.397 -17.990 1.00 84.12 87 VAL A C 1
ATOM 663 O O . VAL A 1 87 ? 25.979 0.980 -18.702 1.00 84.12 87 VAL A O 1
ATOM 666 N N . HIS A 1 88 ? 24.541 -0.712 -18.394 1.00 86.12 88 HIS A N 1
ATOM 667 C CA . HIS A 1 88 ? 24.816 -1.332 -19.690 1.00 86.12 88 HIS A CA 1
ATOM 668 C C . HIS A 1 88 ? 23.912 -0.826 -20.821 1.00 86.12 88 HIS A C 1
ATOM 670 O O . HIS A 1 88 ? 24.131 -1.201 -21.975 1.00 86.12 88 HIS A O 1
ATOM 676 N N . CYS A 1 89 ? 22.934 0.029 -20.510 1.00 89.25 89 CYS A N 1
ATOM 677 C CA . CYS A 1 89 ? 21.899 0.513 -21.420 1.00 89.25 89 CYS A CA 1
ATOM 678 C C . CYS A 1 89 ? 21.240 -0.628 -22.217 1.00 89.25 89 CYS A C 1
ATOM 680 O O . CYS A 1 89 ? 21.294 -0.688 -23.450 1.00 89.25 89 CYS A O 1
ATOM 682 N N . VAL A 1 90 ? 20.639 -1.564 -21.484 1.00 92.75 90 VAL A N 1
ATOM 683 C CA . VAL A 1 90 ? 19.940 -2.731 -22.033 1.00 92.75 90 VAL A CA 1
ATOM 684 C C . VAL A 1 90 ? 18.595 -2.919 -21.342 1.00 92.75 90 VAL A C 1
ATOM 686 O O . VAL A 1 90 ? 18.456 -2.606 -20.165 1.00 92.75 90 VAL A O 1
ATOM 689 N N . LEU A 1 91 ? 17.607 -3.465 -22.050 1.00 94.12 91 LEU A N 1
ATOM 690 C CA . LEU A 1 91 ? 16.286 -3.750 -21.480 1.00 94.12 91 LEU A CA 1
ATOM 691 C C . LEU A 1 91 ? 15.876 -5.197 -21.783 1.00 94.12 91 LEU A C 1
ATOM 693 O O . LEU A 1 91 ? 15.767 -5.550 -22.962 1.00 94.12 91 LEU A O 1
ATOM 697 N N . PRO A 1 92 ? 15.653 -6.059 -20.773 1.00 92.94 92 PRO A N 1
ATOM 698 C CA . PRO A 1 92 ? 15.146 -7.405 -21.013 1.00 92.94 92 PRO A CA 1
ATOM 699 C C . PRO A 1 92 ? 13.683 -7.342 -21.468 1.00 92.94 92 PRO A C 1
ATOM 701 O O . PRO A 1 92 ? 12.844 -6.723 -20.823 1.00 92.94 92 PRO A O 1
ATOM 704 N N . VAL A 1 93 ? 13.384 -7.972 -22.606 1.00 93.50 93 VAL A N 1
ATOM 705 C CA . VAL A 1 93 ? 12.079 -7.866 -23.280 1.00 93.50 93 VAL A CA 1
ATOM 706 C C . VAL A 1 93 ? 11.217 -9.096 -23.023 1.00 93.50 93 VAL A C 1
ATOM 708 O O . VAL A 1 93 ? 10.035 -8.987 -22.718 1.00 93.50 93 VAL A O 1
ATOM 711 N N . SER A 1 94 ? 11.796 -10.285 -23.174 1.00 93.06 94 SER A N 1
ATOM 712 C CA . SER A 1 94 ? 11.101 -11.550 -22.933 1.00 93.06 94 SER A CA 1
ATOM 713 C C . SER A 1 94 ? 12.090 -12.649 -22.582 1.00 93.06 94 SER A C 1
ATOM 715 O O . SER A 1 94 ? 13.251 -12.608 -22.994 1.00 93.06 94 SER A O 1
ATOM 717 N N . ARG A 1 95 ? 11.622 -13.663 -21.855 1.00 90.31 95 ARG A N 1
ATOM 718 C CA . ARG A 1 95 ? 12.394 -14.870 -21.561 1.00 90.31 95 ARG A CA 1
ATOM 719 C C . ARG A 1 95 ? 11.575 -16.099 -21.924 1.00 90.31 95 ARG A C 1
ATOM 721 O O . ARG A 1 95 ? 10.478 -16.280 -21.407 1.00 90.31 95 ARG A O 1
ATOM 728 N N . ILE A 1 96 ? 12.121 -16.953 -22.786 1.00 90.81 96 ILE A N 1
ATOM 729 C CA . ILE A 1 96 ? 11.500 -18.223 -23.178 1.00 90.81 96 ILE A CA 1
ATOM 730 C C . ILE A 1 96 ? 12.500 -19.340 -22.884 1.00 90.81 96 ILE A C 1
ATOM 732 O O . ILE A 1 96 ? 13.509 -19.490 -23.575 1.00 90.81 96 ILE A O 1
ATOM 736 N N . GLY A 1 97 ? 12.238 -20.108 -21.824 1.00 88.75 97 GLY A N 1
ATOM 737 C CA . GLY A 1 97 ? 13.183 -21.102 -21.316 1.00 88.75 97 GLY A CA 1
ATOM 738 C C . GLY A 1 97 ? 14.507 -20.450 -20.898 1.00 88.75 97 GLY A C 1
ATOM 739 O O . GLY A 1 97 ? 14.528 -19.590 -20.013 1.00 88.75 97 GLY A O 1
ATOM 740 N N . ASN A 1 98 ? 15.602 -20.851 -21.552 1.00 90.00 98 ASN A N 1
ATOM 741 C CA . ASN A 1 98 ? 16.937 -20.291 -21.316 1.00 90.00 98 ASN A CA 1
ATOM 742 C C . ASN A 1 98 ? 17.283 -19.090 -22.211 1.00 90.00 98 ASN A C 1
ATOM 744 O O . ASN A 1 98 ? 18.343 -18.496 -22.051 1.00 90.00 98 ASN A O 1
ATOM 748 N N . ILE A 1 99 ? 16.418 -18.734 -23.165 1.00 93.38 99 ILE A N 1
ATOM 749 C CA . ILE A 1 99 ? 16.705 -17.669 -24.128 1.00 93.38 99 ILE A CA 1
ATOM 750 C C . ILE A 1 99 ? 16.127 -16.354 -23.606 1.00 93.38 99 ILE A C 1
ATOM 752 O O . ILE A 1 99 ? 14.907 -16.220 -23.467 1.00 93.38 99 ILE A O 1
ATOM 756 N N . LEU A 1 100 ? 17.000 -15.382 -23.345 1.00 93.12 100 LEU A N 1
ATOM 757 C CA . LEU A 1 100 ? 16.644 -14.021 -22.954 1.00 93.12 100 LEU A CA 1
ATOM 758 C C . LEU A 1 100 ? 16.711 -13.103 -24.177 1.00 93.12 100 LEU A C 1
ATOM 760 O O . LEU A 1 100 ? 17.784 -12.863 -24.733 1.00 93.12 100 LEU A O 1
ATOM 764 N N . THR A 1 101 ? 15.563 -12.570 -24.588 1.00 94.88 101 THR A N 1
ATOM 765 C CA . THR A 1 101 ? 15.507 -11.515 -25.600 1.00 94.88 101 THR A CA 1
ATOM 766 C C . THR A 1 101 ? 15.848 -10.186 -24.940 1.00 94.88 101 THR A C 1
ATOM 768 O O . THR A 1 101 ? 15.139 -9.745 -24.033 1.00 94.88 101 THR A O 1
ATOM 771 N N . LEU A 1 102 ? 16.919 -9.545 -25.401 1.00 94.44 102 LEU A N 1
ATOM 772 C CA . LEU A 1 102 ? 17.467 -8.331 -24.806 1.00 94.44 102 LEU A CA 1
ATOM 773 C C . LEU A 1 102 ? 17.518 -7.207 -25.842 1.00 94.44 102 LEU A C 1
ATOM 775 O O . LEU A 1 102 ? 18.147 -7.360 -26.890 1.00 94.44 102 LEU A O 1
ATOM 779 N N . ALA A 1 103 ? 16.878 -6.078 -25.542 1.00 94.50 103 ALA A N 1
ATOM 780 C CA . ALA A 1 103 ? 16.984 -4.880 -26.360 1.00 94.50 103 ALA A CA 1
ATOM 781 C C . ALA A 1 103 ? 18.297 -4.154 -26.069 1.00 94.50 103 ALA A C 1
ATOM 783 O O . ALA A 1 103 ? 18.604 -3.855 -24.912 1.00 94.50 103 ALA A O 1
ATOM 784 N N . VAL A 1 104 ? 19.064 -3.882 -27.125 1.00 92.38 104 VAL A N 1
ATOM 785 C CA . VAL A 1 104 ? 20.391 -3.262 -27.053 1.00 92.38 104 VAL A CA 1
ATOM 786 C C . VAL A 1 104 ? 20.546 -2.169 -28.107 1.00 92.38 104 VAL A C 1
ATOM 788 O O . VAL A 1 104 ? 20.027 -2.287 -29.218 1.00 92.38 104 VAL A O 1
ATOM 791 N N . ALA A 1 105 ? 21.292 -1.118 -27.758 1.00 85.81 105 ALA A N 1
ATOM 792 C CA . ALA A 1 105 ? 21.632 -0.035 -28.685 1.00 85.81 105 ALA A CA 1
ATOM 793 C C . ALA A 1 105 ? 22.715 -0.436 -29.697 1.00 85.81 105 ALA A C 1
ATOM 795 O O . ALA A 1 105 ? 22.721 0.026 -30.835 1.00 85.81 105 ALA A O 1
ATOM 796 N N . ASP A 1 106 ? 23.620 -1.319 -29.275 1.00 84.38 106 ASP A N 1
ATOM 797 C CA . ASP A 1 106 ? 24.719 -1.829 -30.087 1.00 84.38 106 ASP A CA 1
ATOM 798 C C . ASP A 1 106 ? 24.865 -3.335 -29.854 1.00 84.38 106 ASP A C 1
ATOM 800 O O . ASP A 1 106 ? 25.276 -3.768 -28.771 1.00 84.38 106 ASP A O 1
ATOM 804 N N . SER A 1 107 ? 24.510 -4.123 -30.872 1.00 85.56 107 SER A N 1
ATOM 805 C CA . SER A 1 107 ? 24.644 -5.584 -30.881 1.00 85.56 107 SER A CA 1
ATOM 806 C C . SER A 1 107 ? 26.051 -6.064 -31.246 1.00 85.56 107 SER A C 1
ATOM 808 O O . SER A 1 107 ? 26.327 -7.258 -31.159 1.00 85.56 107 SER A O 1
ATOM 810 N N . SER A 1 108 ? 26.952 -5.160 -31.644 1.00 82.56 108 SER A N 1
ATOM 811 C CA . SER A 1 108 ? 28.339 -5.491 -31.979 1.00 82.56 108 SER A CA 1
ATOM 812 C C . SER A 1 108 ? 29.291 -5.486 -30.785 1.00 82.56 108 SER A C 1
ATOM 814 O O . SER A 1 108 ? 30.432 -5.936 -30.898 1.00 82.56 108 SER A O 1
ATOM 816 N N . ASP A 1 109 ? 28.812 -5.028 -29.633 1.00 83.56 109 ASP A N 1
ATOM 817 C CA . ASP A 1 109 ? 29.514 -5.071 -28.357 1.00 83.56 109 ASP A CA 1
ATOM 818 C C . ASP A 1 109 ? 29.434 -6.478 -27.741 1.00 83.56 109 ASP A C 1
ATOM 820 O O . ASP A 1 109 ? 28.652 -6.760 -26.829 1.00 83.56 109 ASP A O 1
ATOM 824 N N . VAL A 1 110 ? 30.233 -7.389 -28.302 1.00 85.00 110 VAL A N 1
ATOM 825 C CA . VAL A 1 110 ? 30.248 -8.811 -27.924 1.00 85.00 110 VAL A CA 1
ATOM 826 C C . VAL A 1 110 ? 30.652 -8.998 -26.459 1.00 85.00 110 VAL A C 1
ATOM 828 O O . VAL A 1 110 ? 30.070 -9.830 -25.775 1.00 85.00 110 VAL A O 1
ATOM 831 N N . ILE A 1 111 ? 31.576 -8.177 -25.945 1.00 85.06 111 ILE A N 1
ATOM 832 C CA . ILE A 1 111 ? 32.045 -8.258 -24.552 1.00 85.06 111 ILE A CA 1
ATOM 833 C C . ILE A 1 111 ? 30.896 -7.968 -23.581 1.00 85.06 111 ILE A C 1
ATOM 835 O O . ILE A 1 111 ? 30.691 -8.715 -22.625 1.00 85.06 111 ILE A O 1
ATOM 839 N N . LYS A 1 112 ? 30.109 -6.912 -23.830 1.00 86.38 112 LYS A N 1
ATOM 840 C CA . LYS A 1 112 ? 28.925 -6.599 -23.018 1.00 86.38 112 LYS A CA 1
ATOM 841 C C . LYS A 1 112 ? 27.899 -7.728 -23.057 1.00 86.38 112 LYS A C 1
ATOM 843 O O . LYS A 1 112 ? 27.368 -8.099 -22.013 1.00 86.38 112 LYS A O 1
ATOM 848 N N . LEU A 1 113 ? 27.625 -8.279 -24.240 1.00 87.25 113 LEU A N 1
ATOM 849 C CA . LEU A 1 113 ? 26.666 -9.374 -24.391 1.00 87.25 113 LEU A CA 1
ATOM 850 C C . LEU A 1 113 ? 27.137 -10.652 -23.684 1.00 87.25 113 LEU A C 1
ATOM 852 O O . LEU A 1 113 ? 26.334 -11.289 -23.009 1.00 87.25 113 LEU A O 1
ATOM 856 N N . ASP A 1 114 ? 28.418 -11.003 -23.769 1.00 85.50 114 ASP A N 1
ATOM 857 C CA . ASP A 1 114 ? 28.965 -12.179 -23.087 1.00 85.50 114 ASP A CA 1
ATOM 858 C C . ASP A 1 114 ? 28.988 -12.004 -21.563 1.00 85.50 114 ASP A C 1
ATOM 860 O O . ASP A 1 114 ? 28.598 -12.916 -20.834 1.00 85.50 114 ASP A O 1
ATOM 864 N N . ASN A 1 115 ? 29.328 -10.813 -21.061 1.00 85.50 115 ASN A N 1
ATOM 865 C CA . ASN A 1 115 ? 29.229 -10.515 -19.630 1.00 85.50 115 ASN A CA 1
ATOM 866 C C . ASN A 1 115 ? 27.787 -10.650 -19.126 1.00 85.50 115 ASN A C 1
ATOM 868 O O . ASN A 1 115 ? 27.542 -11.271 -18.092 1.00 85.50 115 ASN A O 1
ATOM 872 N N . LEU A 1 116 ? 26.814 -10.127 -19.877 1.00 86.31 116 LEU A N 1
ATOM 873 C CA . LEU A 1 116 ? 25.402 -10.265 -19.529 1.00 86.31 116 LEU A CA 1
ATOM 874 C C . LEU A 1 116 ? 24.933 -11.725 -19.610 1.00 86.31 116 LEU A C 1
ATOM 876 O O . LEU A 1 116 ? 24.123 -12.133 -18.781 1.00 86.31 116 LEU A O 1
ATOM 880 N N . ARG A 1 117 ? 25.452 -12.544 -20.536 1.00 87.56 117 ARG A N 1
ATOM 881 C CA . ARG A 1 117 ? 25.176 -13.996 -20.575 1.00 87.56 117 ARG A CA 1
ATOM 882 C C . ARG A 1 117 ? 25.656 -14.691 -19.308 1.00 87.56 117 ARG A C 1
ATOM 884 O O . ARG A 1 117 ? 24.912 -15.479 -18.734 1.00 87.56 117 ARG A O 1
ATOM 891 N N . ILE A 1 118 ? 26.865 -14.367 -18.845 1.00 81.31 118 ILE A N 1
ATOM 892 C CA . ILE A 1 118 ? 27.435 -14.934 -17.614 1.00 81.31 118 ILE A CA 1
ATOM 893 C C . ILE A 1 118 ? 26.591 -14.540 -16.400 1.00 81.31 118 ILE A C 1
ATOM 895 O O . ILE A 1 118 ? 26.222 -15.401 -15.606 1.00 81.31 118 ILE A O 1
ATOM 899 N N . VAL A 1 119 ? 26.255 -13.254 -16.271 1.00 81.31 119 VAL A N 1
ATOM 900 C CA . VAL A 1 119 ? 25.494 -12.735 -15.123 1.00 81.31 119 VAL A CA 1
ATOM 901 C C . VAL A 1 119 ? 24.071 -13.292 -15.091 1.00 81.31 119 VAL A C 1
ATOM 903 O O . VAL A 1 119 ? 23.578 -13.671 -14.033 1.00 81.31 119 VAL A O 1
ATOM 906 N N . THR A 1 120 ? 23.405 -13.360 -16.244 1.00 84.56 120 THR A N 1
ATOM 907 C CA . THR A 1 120 ? 22.007 -13.815 -16.325 1.00 84.56 120 THR A CA 1
ATOM 908 C C . THR A 1 120 ? 21.865 -15.336 -16.387 1.00 84.56 120 THR A C 1
ATOM 910 O O . THR A 1 120 ? 20.762 -15.854 -16.200 1.00 84.56 120 THR A O 1
ATOM 913 N N . GLY A 1 121 ? 22.946 -16.059 -16.699 1.00 85.25 121 GLY A N 1
ATOM 914 C CA . GLY A 1 121 ? 22.928 -17.497 -16.978 1.00 85.25 121 GLY A CA 1
ATOM 915 C C . GLY A 1 121 ? 22.102 -17.884 -18.212 1.00 85.25 121 GLY A C 1
ATOM 916 O O . GLY A 1 121 ? 21.822 -19.065 -18.405 1.00 85.25 121 GLY A O 1
ATOM 917 N N . CYS A 1 122 ? 21.679 -16.908 -19.021 1.00 89.19 122 CYS A N 1
ATOM 918 C CA . CYS A 1 122 ? 20.775 -17.098 -20.150 1.00 89.19 122 CYS A CA 1
ATOM 919 C C . CYS A 1 122 ? 21.506 -16.943 -21.487 1.00 89.19 122 CYS A C 1
ATOM 921 O O . CYS A 1 122 ? 22.427 -16.137 -21.632 1.00 89.19 122 CYS A O 1
ATOM 923 N N . ASP A 1 123 ? 21.010 -17.637 -22.509 1.00 90.62 123 ASP A N 1
ATOM 924 C CA . ASP A 1 123 ? 21.397 -17.390 -23.892 1.00 90.62 123 ASP A CA 1
ATOM 925 C C . ASP A 1 123 ? 20.769 -16.076 -24.366 1.00 90.62 123 ASP A C 1
ATOM 927 O O . ASP A 1 123 ? 19.548 -15.951 -24.470 1.00 90.62 123 ASP A O 1
ATOM 931 N N . ILE A 1 124 ? 21.597 -15.074 -24.661 1.00 93.06 124 ILE A N 1
ATOM 932 C CA . ILE A 1 124 ? 21.092 -13.763 -25.084 1.00 93.06 124 ILE A CA 1
ATOM 933 C C . ILE A 1 124 ? 20.802 -13.746 -26.582 1.00 93.06 124 ILE A C 1
ATOM 935 O O . ILE A 1 124 ? 21.702 -13.960 -27.405 1.00 93.06 124 ILE A O 1
ATOM 939 N N . ARG A 1 125 ? 19.553 -13.402 -26.914 1.00 93.69 125 ARG A N 1
ATOM 940 C CA . ARG A 1 125 ? 19.090 -13.008 -28.245 1.00 93.69 125 ARG A CA 1
ATOM 941 C C . ARG A 1 125 ? 18.932 -11.489 -28.283 1.00 93.69 125 ARG A C 1
ATOM 943 O O . ARG A 1 125 ? 17.999 -10.944 -27.701 1.00 93.69 125 ARG A O 1
ATOM 950 N N . ALA A 1 126 ? 19.844 -10.810 -28.969 1.00 92.50 126 ALA A N 1
ATOM 951 C CA . ALA A 1 126 ? 19.791 -9.361 -29.108 1.00 92.50 126 ALA A CA 1
ATOM 952 C C . ALA A 1 126 ? 18.682 -8.933 -30.084 1.00 92.50 126 ALA A C 1
ATOM 954 O O . ALA A 1 126 ? 18.504 -9.546 -31.137 1.00 92.50 126 ALA A O 1
ATOM 955 N N . VAL A 1 127 ? 17.977 -7.860 -29.739 1.00 94.00 127 VAL A N 1
ATOM 956 C CA . VAL A 1 127 ? 17.115 -7.084 -30.640 1.00 94.00 127 VAL A CA 1
ATOM 957 C C . VAL A 1 127 ? 17.542 -5.622 -30.583 1.00 94.00 127 VAL A C 1
ATOM 959 O O . VAL A 1 127 ? 18.000 -5.142 -29.545 1.00 94.00 127 VAL A O 1
ATOM 962 N N . LEU A 1 128 ? 17.446 -4.921 -31.707 1.00 91.69 128 LEU A N 1
ATOM 963 C CA . LEU A 1 128 ? 17.981 -3.572 -31.842 1.00 91.69 128 LEU A CA 1
ATOM 964 C C . LEU A 1 128 ? 16.915 -2.531 -31.484 1.00 91.69 128 LEU A C 1
ATOM 966 O O . LEU A 1 128 ? 15.803 -2.567 -32.006 1.00 91.69 128 LEU A O 1
ATOM 970 N N . SER A 1 129 ? 17.266 -1.575 -30.632 1.00 90.31 129 SER A N 1
ATOM 971 C CA . SER A 1 129 ? 16.471 -0.371 -30.364 1.00 90.31 129 SER A CA 1
ATOM 972 C C . SER A 1 129 ? 17.421 0.803 -30.155 1.00 90.31 129 SER A C 1
ATOM 974 O O . SER A 1 129 ? 18.607 0.604 -29.918 1.00 90.31 129 SER A O 1
ATOM 976 N N . THR A 1 130 ? 16.940 2.040 -30.232 1.00 84.50 130 THR A N 1
ATOM 977 C CA . THR A 1 130 ? 17.795 3.195 -29.938 1.00 84.50 130 THR A CA 1
ATOM 978 C C . THR A 1 130 ? 18.071 3.324 -28.443 1.00 84.50 130 THR A C 1
ATOM 980 O O . THR A 1 130 ? 17.276 2.903 -27.600 1.00 84.50 130 THR A O 1
ATOM 983 N N . GLU A 1 131 ? 19.193 3.963 -28.111 1.00 84.75 131 GLU A N 1
ATOM 984 C CA . GLU A 1 131 ? 19.586 4.247 -26.729 1.00 84.75 131 GLU A CA 1
ATOM 985 C C . GLU A 1 131 ? 18.523 5.075 -25.985 1.00 84.75 131 GLU A C 1
ATOM 987 O O . GLU A 1 131 ? 18.202 4.794 -24.831 1.00 84.75 131 GLU A O 1
ATOM 992 N N . GLY A 1 132 ? 17.928 6.067 -26.658 1.00 83.06 132 GLY A N 1
ATOM 993 C CA . GLY A 1 132 ? 16.873 6.903 -26.085 1.00 83.06 132 GLY A CA 1
ATOM 994 C C . GLY A 1 132 ? 15.623 6.098 -25.733 1.00 83.06 132 GLY A C 1
ATOM 995 O O . GLY A 1 132 ? 15.096 6.221 -24.626 1.00 83.06 132 GLY A O 1
ATOM 996 N N . THR A 1 133 ? 15.186 5.227 -26.642 1.00 86.19 133 THR A N 1
ATOM 997 C CA . THR A 1 133 ? 14.004 4.380 -26.448 1.00 86.19 133 THR A CA 1
ATOM 998 C C . THR A 1 133 ? 14.251 3.291 -25.402 1.00 86.19 133 THR A C 1
ATOM 1000 O O . THR A 1 133 ? 13.370 3.010 -24.593 1.00 86.19 133 THR A O 1
ATOM 1003 N N . ILE A 1 134 ? 15.475 2.760 -25.307 1.00 89.88 134 ILE A N 1
ATOM 1004 C CA . ILE A 1 134 ? 15.871 1.840 -24.229 1.00 89.88 134 ILE A CA 1
ATOM 1005 C C . ILE A 1 134 ? 15.841 2.540 -22.868 1.00 89.88 134 ILE A C 1
ATOM 1007 O O . ILE A 1 134 ? 15.227 2.015 -21.947 1.00 89.88 134 ILE A O 1
ATOM 1011 N N . LYS A 1 135 ? 16.430 3.737 -22.726 1.00 88.50 135 LYS A N 1
ATOM 1012 C CA . LYS A 1 135 ? 16.410 4.488 -21.455 1.00 88.50 135 LYS A CA 1
ATOM 1013 C C . LYS A 1 135 ? 14.989 4.814 -20.996 1.00 88.50 135 LYS A C 1
ATOM 1015 O O . LYS A 1 135 ? 14.660 4.594 -19.832 1.00 88.50 135 LYS A O 1
ATOM 1020 N N . LYS A 1 136 ? 14.129 5.272 -21.913 1.00 86.06 136 LYS A N 1
ATOM 1021 C CA . LYS A 1 136 ? 12.695 5.478 -21.637 1.00 86.06 136 LYS A CA 1
ATOM 1022 C C . LYS A 1 136 ? 12.011 4.172 -21.226 1.00 86.06 136 LYS A C 1
ATOM 1024 O O . LYS A 1 136 ? 11.246 4.152 -20.264 1.00 86.06 136 LYS A O 1
ATOM 1029 N N . GLY A 1 137 ? 12.315 3.080 -21.925 1.00 86.81 137 GLY A N 1
ATOM 1030 C CA . GLY A 1 137 ? 11.805 1.746 -21.626 1.00 86.81 137 GLY A CA 1
ATOM 1031 C C . GLY A 1 137 ? 12.224 1.240 -20.244 1.00 86.81 137 GLY A C 1
ATOM 1032 O O . GLY A 1 137 ? 11.381 0.720 -19.525 1.00 86.81 137 GLY A O 1
ATOM 1033 N N . ILE A 1 138 ? 13.480 1.455 -19.835 1.00 88.06 138 ILE A N 1
ATOM 1034 C CA . ILE A 1 138 ? 13.986 1.116 -18.495 1.00 88.06 138 ILE A CA 1
ATOM 1035 C C . ILE A 1 138 ? 13.208 1.890 -17.431 1.00 88.06 138 ILE A C 1
ATOM 1037 O O . ILE A 1 138 ? 12.662 1.278 -16.515 1.00 88.06 138 ILE A O 1
ATOM 1041 N N . GLN A 1 139 ? 13.077 3.211 -17.589 1.00 83.38 139 GLN A N 1
ATOM 1042 C CA . GLN A 1 139 ? 12.308 4.030 -16.651 1.00 83.38 139 GLN A CA 1
ATOM 1043 C C . GLN A 1 139 ? 10.861 3.541 -16.541 1.00 83.38 139 GLN A C 1
ATOM 1045 O O . GLN A 1 139 ? 10.366 3.337 -15.440 1.00 83.38 139 GLN A O 1
ATOM 1050 N N . LYS A 1 140 ? 10.187 3.284 -17.664 1.00 82.31 140 LYS A N 1
ATOM 1051 C CA . LYS A 1 140 ? 8.797 2.806 -17.675 1.00 82.31 140 LYS A CA 1
ATOM 1052 C C . LYS A 1 140 ? 8.644 1.403 -17.073 1.00 82.31 140 LYS A C 1
ATOM 1054 O O . LYS A 1 140 ? 7.682 1.139 -16.358 1.00 82.31 140 LYS A O 1
ATOM 1059 N N . ALA A 1 141 ? 9.566 0.493 -17.380 1.00 80.56 141 ALA A N 1
ATOM 1060 C CA . ALA A 1 141 ? 9.464 -0.909 -16.994 1.00 80.56 141 ALA A CA 1
ATOM 1061 C C . ALA A 1 141 ? 9.828 -1.140 -15.521 1.00 80.56 141 ALA A C 1
ATOM 1063 O O . ALA A 1 141 ? 9.099 -1.847 -14.825 1.00 80.56 141 ALA A O 1
ATOM 1064 N N . TYR A 1 142 ? 10.910 -0.525 -15.035 1.00 77.19 142 TYR A N 1
ATOM 1065 C CA . TYR A 1 142 ? 11.385 -0.700 -13.658 1.00 77.19 142 TYR A CA 1
ATOM 1066 C C . TYR A 1 142 ? 10.702 0.251 -12.665 1.00 77.19 142 TYR A C 1
ATOM 1068 O O . TYR A 1 142 ? 10.449 -0.152 -11.532 1.00 77.19 142 TYR A O 1
ATOM 1076 N N . ASN A 1 143 ? 10.270 1.447 -13.091 1.00 67.62 143 ASN A N 1
ATOM 1077 C CA . ASN A 1 143 ? 9.506 2.370 -12.238 1.00 67.62 143 ASN A CA 1
ATOM 1078 C C . ASN A 1 143 ? 7.987 2.140 -12.310 1.00 67.62 143 ASN A C 1
ATOM 1080 O O . ASN A 1 143 ? 7.212 3.041 -11.997 1.00 67.62 143 ASN A O 1
ATOM 1084 N N . ARG A 1 144 ? 7.521 0.947 -12.704 1.00 56.91 144 ARG A N 1
ATOM 1085 C CA . ARG A 1 144 ? 6.084 0.620 -12.747 1.00 56.91 144 ARG A CA 1
ATOM 1086 C C . ARG A 1 144 ? 5.411 0.782 -11.374 1.00 56.91 144 ARG A C 1
ATOM 1088 O O . ARG A 1 144 ? 4.252 1.170 -11.310 1.00 56.91 144 ARG A O 1
ATOM 1095 N N . SER A 1 145 ? 6.158 0.592 -10.282 1.00 52.03 145 SER A N 1
ATOM 1096 C CA . SER A 1 145 ? 5.727 0.911 -8.912 1.00 52.03 145 SER A CA 1
ATOM 1097 C C . SER A 1 145 ? 5.527 2.414 -8.673 1.00 52.03 145 SER A C 1
ATOM 1099 O O . SER A 1 145 ? 4.608 2.790 -7.950 1.00 52.03 145 SER A O 1
ATOM 1101 N N . THR A 1 146 ? 6.342 3.267 -9.296 1.00 46.72 146 THR A N 1
ATOM 1102 C CA . THR A 1 146 ? 6.238 4.733 -9.234 1.00 46.72 146 THR A CA 1
ATOM 1103 C C . THR A 1 146 ? 5.145 5.263 -10.160 1.00 46.72 146 THR A C 1
ATOM 1105 O O . THR A 1 146 ? 4.433 6.166 -9.758 1.00 46.72 146 THR A O 1
ATOM 1108 N N . GLN A 1 147 ? 4.931 4.678 -11.345 1.00 45.69 147 GLN A N 1
ATOM 1109 C CA . GLN A 1 147 ? 3.837 5.075 -12.250 1.00 45.69 147 GLN A CA 1
ATOM 1110 C C . GLN A 1 147 ? 2.455 4.652 -11.734 1.00 45.69 147 GLN A C 1
ATOM 1112 O O . GLN A 1 147 ? 1.500 5.416 -11.845 1.00 45.69 147 GLN A O 1
ATOM 1117 N N . GLU A 1 148 ? 2.341 3.475 -11.107 1.00 53.00 148 GLU A N 1
ATOM 1118 C CA . GLU A 1 148 ? 1.144 3.126 -10.330 1.00 53.00 148 GLU A CA 1
ATOM 1119 C C . GLU A 1 148 ? 0.936 4.118 -9.176 1.00 53.00 148 GLU A C 1
ATOM 1121 O O . GLU A 1 148 ? -0.199 4.399 -8.818 1.00 53.00 148 GLU A O 1
ATOM 1126 N N . MET A 1 149 ? 2.011 4.679 -8.615 1.00 50.31 149 MET A N 1
ATOM 1127 C CA . MET A 1 149 ? 1.946 5.684 -7.555 1.00 50.31 149 MET A CA 1
ATOM 1128 C C . MET A 1 149 ? 1.627 7.094 -8.060 1.00 50.31 149 MET A C 1
ATOM 1130 O O . MET A 1 149 ? 0.886 7.796 -7.390 1.00 50.31 149 MET A O 1
ATOM 1134 N N . GLU A 1 150 ? 2.091 7.494 -9.243 1.00 47.66 150 GLU A N 1
ATOM 1135 C CA . GLU A 1 150 ? 1.710 8.746 -9.911 1.00 47.66 150 GLU A CA 1
ATOM 1136 C C . GLU A 1 150 ? 0.232 8.733 -10.314 1.00 47.66 150 GLU A C 1
ATOM 1138 O O . GLU A 1 150 ? -0.471 9.708 -10.074 1.00 47.66 150 GLU A O 1
ATOM 1143 N N . GLN A 1 151 ? -0.285 7.598 -10.795 1.00 51.94 151 GLN A N 1
ATOM 1144 C CA . GLN A 1 151 ? -1.727 7.424 -11.005 1.00 51.94 151 GLN A CA 1
ATOM 1145 C C . GLN A 1 151 ? -2.519 7.497 -9.688 1.00 51.94 151 GLN A C 1
ATOM 1147 O O . GLN A 1 151 ? -3.620 8.039 -9.665 1.00 51.94 151 GLN A O 1
ATOM 1152 N N . LEU A 1 152 ? -1.952 7.010 -8.575 1.00 53.03 152 LEU A N 1
ATOM 1153 C CA . LEU A 1 152 ? -2.543 7.174 -7.240 1.00 53.03 152 LEU A CA 1
ATOM 1154 C C . LEU A 1 152 ? -2.487 8.636 -6.756 1.00 53.03 152 LEU A C 1
ATOM 1156 O O . LEU A 1 152 ? -3.409 9.074 -6.077 1.00 53.03 152 LEU A O 1
ATOM 1160 N N . ILE A 1 153 ? -1.447 9.402 -7.110 1.00 52.12 153 ILE A N 1
ATOM 1161 C CA . ILE A 1 153 ? -1.364 10.849 -6.843 1.00 52.12 153 ILE A CA 1
ATOM 1162 C C . ILE A 1 153 ? -2.439 11.597 -7.642 1.00 52.12 153 ILE A C 1
ATOM 1164 O O . ILE A 1 153 ? -3.092 12.468 -7.076 1.00 52.12 153 ILE A O 1
ATOM 1168 N N . ASP A 1 154 ? -2.686 11.224 -8.901 1.00 52.97 154 ASP A N 1
ATOM 1169 C CA . ASP A 1 154 ? -3.749 11.812 -9.731 1.00 52.97 154 ASP A CA 1
ATOM 1170 C C . ASP A 1 154 ? -5.167 11.466 -9.226 1.00 52.97 154 ASP A C 1
ATOM 1172 O O . ASP A 1 154 ? -6.089 12.273 -9.367 1.00 52.97 154 ASP A O 1
ATOM 1176 N N . GLU A 1 155 ? -5.360 10.295 -8.602 1.00 48.97 155 GLU A N 1
ATOM 1177 C CA . GLU A 1 155 ? -6.613 9.940 -7.911 1.00 48.97 155 GLU A CA 1
ATOM 1178 C C . GLU A 1 155 ? -6.821 10.755 -6.622 1.00 48.97 155 GLU A C 1
ATOM 1180 O O . GLU A 1 155 ? -7.949 11.149 -6.327 1.00 48.97 155 GLU A O 1
ATOM 1185 N N . ILE A 1 156 ? -5.749 11.043 -5.873 1.00 48.94 156 ILE A N 1
ATOM 1186 C CA . ILE A 1 156 ? -5.785 11.853 -4.640 1.00 48.94 156 ILE A CA 1
ATOM 1187 C C . ILE A 1 156 ? -5.899 13.354 -4.960 1.00 48.94 156 ILE A C 1
ATOM 1189 O O . ILE A 1 156 ? -6.553 14.090 -4.228 1.00 48.94 156 ILE A O 1
ATOM 1193 N N . GLY A 1 157 ? -5.316 13.819 -6.068 1.00 44.06 157 GLY A N 1
ATOM 1194 C CA . GLY A 1 157 ? -5.232 15.231 -6.464 1.00 44.06 157 GLY A CA 1
ATOM 1195 C C . GLY A 1 157 ? -6.555 15.903 -6.852 1.00 44.06 157 GLY A C 1
ATOM 1196 O O . GLY A 1 157 ? -6.537 17.039 -7.319 1.00 44.06 157 GLY A O 1
ATOM 1197 N N . LYS A 1 158 ? -7.701 15.229 -6.685 1.00 42.56 158 LYS A N 1
ATOM 1198 C CA . LYS A 1 158 ? -9.033 15.824 -6.882 1.00 42.56 158 LYS A CA 1
ATOM 1199 C C . LYS A 1 158 ? -9.667 16.374 -5.604 1.00 42.56 158 LYS A C 1
ATOM 1201 O O . LYS A 1 158 ? -10.621 17.138 -5.717 1.00 42.56 158 LYS A O 1
ATOM 1206 N N . GLU A 1 159 ? -9.132 16.059 -4.427 1.00 38.09 159 GLU A N 1
ATOM 1207 C CA . GLU A 1 159 ? -9.564 16.653 -3.161 1.00 38.09 159 GLU A CA 1
ATOM 1208 C C . GLU A 1 159 ? -8.326 16.986 -2.317 1.00 38.09 159 GLU A C 1
ATOM 1210 O O . GLU A 1 159 ? -7.588 16.098 -1.891 1.00 38.09 159 GLU A O 1
ATOM 1215 N N . ASP A 1 160 ? -8.068 18.278 -2.098 1.00 35.75 160 ASP A N 1
ATOM 1216 C CA . ASP A 1 160 ? -6.994 18.763 -1.227 1.00 35.75 160 ASP A CA 1
ATOM 1217 C C . ASP A 1 160 ? -7.197 18.234 0.205 1.00 35.75 160 ASP A C 1
ATOM 1219 O O . ASP A 1 160 ? -7.974 18.771 0.995 1.00 35.75 160 ASP A O 1
ATOM 1223 N N . VAL A 1 161 ? -6.498 17.151 0.553 1.00 39.69 161 VAL A N 1
ATOM 1224 C CA . VAL A 1 161 ? -6.437 16.635 1.926 1.00 39.69 161 VAL A CA 1
ATOM 1225 C C . VAL A 1 161 ? -5.123 17.078 2.561 1.00 39.69 161 VAL A C 1
ATOM 1227 O O . VAL A 1 161 ? -4.068 16.480 2.320 1.00 39.69 161 VAL A O 1
ATOM 1230 N N . GLU A 1 162 ? -5.192 18.104 3.407 1.00 39.50 162 GLU A N 1
ATOM 1231 C CA . GLU A 1 162 ? -4.135 18.450 4.360 1.00 39.50 162 GLU A CA 1
ATOM 1232 C C . GLU A 1 162 ? -4.086 17.387 5.466 1.00 39.50 162 GLU A C 1
ATOM 1234 O O . GLU A 1 162 ? -4.920 17.354 6.370 1.00 39.50 162 GLU A O 1
ATOM 1239 N N . VAL A 1 163 ? -3.097 16.494 5.398 1.00 41.00 163 VAL A N 1
ATOM 1240 C CA . VAL A 1 163 ? -2.763 15.595 6.508 1.00 41.00 163 VAL A CA 1
ATOM 1241 C C . VAL A 1 163 ? -1.851 16.380 7.444 1.00 41.00 163 VAL A C 1
ATOM 1243 O O . VAL A 1 163 ? -0.633 16.321 7.319 1.00 41.00 163 VAL A O 1
ATOM 1246 N N . SER A 1 164 ? -2.430 17.167 8.349 1.00 43.25 164 SER A N 1
ATOM 1247 C CA . SER A 1 164 ? -1.668 17.826 9.412 1.00 43.25 164 SER A CA 1
ATOM 1248 C C . SER A 1 164 ? -1.561 16.892 10.620 1.00 43.25 164 SER A C 1
ATOM 1250 O O . SER A 1 164 ? -2.575 16.510 11.210 1.00 43.25 164 SER A O 1
ATOM 1252 N N . GLU A 1 165 ? -0.339 16.511 10.986 1.00 43.41 165 GLU A N 1
ATOM 1253 C CA . GLU A 1 165 ? -0.053 15.750 12.204 1.00 43.41 165 GLU A CA 1
ATOM 1254 C C . GLU A 1 165 ? -0.165 16.687 13.419 1.00 43.41 165 GLU A C 1
ATOM 1256 O O . GLU A 1 165 ? 0.724 17.500 13.668 1.00 43.41 165 GLU A O 1
ATOM 1261 N N . GLU A 1 166 ? -1.248 16.599 14.195 1.00 33.81 166 GLU A N 1
ATOM 1262 C CA . GLU A 1 166 ? -1.283 17.232 15.518 1.00 33.81 166 GLU A CA 1
ATOM 1263 C C . GLU A 1 166 ? -0.591 16.310 16.528 1.00 33.81 166 GLU A C 1
ATOM 1265 O O . GLU A 1 166 ? -1.133 15.276 16.933 1.00 33.81 166 GLU A O 1
ATOM 1270 N N . LYS A 1 167 ? 0.629 16.684 16.940 1.00 35.03 167 LYS A N 1
ATOM 1271 C CA . LYS A 1 167 ? 1.296 16.075 18.096 1.00 35.03 167 LYS A CA 1
ATOM 1272 C C . LYS A 1 167 ? 0.458 16.352 19.343 1.00 35.03 167 LYS A C 1
ATOM 1274 O O . LYS A 1 167 ? 0.201 17.504 19.683 1.00 35.03 167 LYS A O 1
ATOM 1279 N N . VAL A 1 168 ? 0.068 15.297 20.052 1.00 31.31 168 VAL A N 1
ATOM 1280 C CA . VAL A 1 168 ? -0.454 15.426 21.414 1.00 31.31 168 VAL A CA 1
ATOM 1281 C C . VAL A 1 168 ? 0.713 15.838 22.301 1.00 31.31 168 VAL A C 1
ATOM 1283 O O . VAL A 1 168 ? 1.630 15.053 22.525 1.00 31.31 168 VAL A O 1
ATOM 1286 N N . THR A 1 169 ? 0.691 17.078 22.782 1.00 28.81 169 THR A N 1
ATOM 1287 C CA . THR A 1 169 ? 1.518 17.516 23.904 1.00 28.81 169 THR A CA 1
ATOM 1288 C C . THR A 1 169 ? 1.031 16.790 25.155 1.00 28.81 169 THR A C 1
ATOM 1290 O O . THR A 1 169 ? 0.053 17.193 25.783 1.00 28.81 169 THR A O 1
ATOM 1293 N N . SER A 1 170 ? 1.683 15.683 25.482 1.00 26.20 170 SER A N 1
ATOM 1294 C CA . SER A 1 170 ? 1.783 15.188 26.850 1.00 26.20 170 SER A CA 1
ATOM 1295 C C . SER A 1 170 ? 3.267 15.139 27.172 1.00 26.20 170 SER A C 1
ATOM 1297 O O . SER A 1 170 ? 4.022 14.502 26.438 1.00 26.20 170 SER A O 1
ATOM 1299 N N . ASP A 1 171 ? 3.639 15.885 28.205 1.00 29.91 171 ASP A N 1
ATOM 1300 C CA . ASP A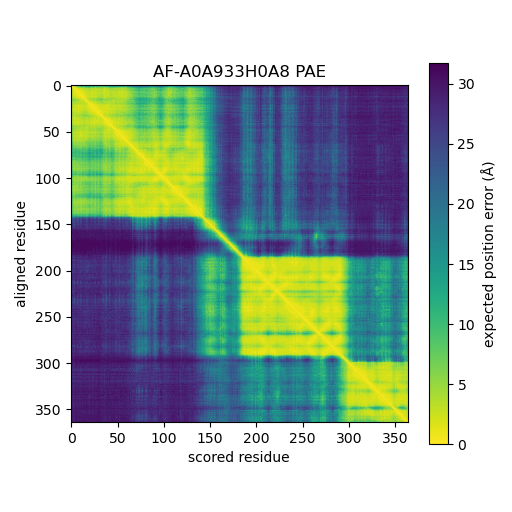 1 171 ? 4.996 16.125 28.680 1.00 29.91 171 ASP A CA 1
ATOM 1301 C C . ASP A 1 171 ? 5.839 14.843 28.740 1.00 29.91 171 ASP A C 1
ATOM 1303 O O . ASP A 1 171 ? 5.491 13.910 29.458 1.00 29.91 171 ASP A O 1
ATOM 1307 N N . GLU A 1 172 ? 6.913 14.814 27.946 1.00 24.97 172 GLU A N 1
ATOM 1308 C CA . GLU A 1 172 ? 8.256 14.276 28.223 1.00 24.97 172 GLU A CA 1
ATOM 1309 C C . GLU A 1 172 ? 8.984 14.079 26.881 1.00 24.97 172 GLU A C 1
ATOM 1311 O O . GLU A 1 172 ? 8.700 13.176 26.092 1.00 24.97 172 GLU A O 1
ATOM 1316 N N . ASP A 1 173 ? 9.898 15.009 26.608 1.00 25.36 173 ASP A N 1
ATOM 1317 C CA . ASP A 1 173 ? 10.636 15.146 25.359 1.00 25.36 173 ASP A CA 1
ATOM 1318 C C . ASP A 1 173 ? 11.508 13.922 25.037 1.00 25.36 173 ASP A C 1
ATOM 1320 O O . ASP A 1 173 ? 12.456 13.603 25.754 1.00 25.36 173 ASP A O 1
ATOM 1324 N N . PHE A 1 174 ? 11.275 13.327 23.866 1.00 22.55 174 PHE A N 1
ATOM 1325 C CA . PHE A 1 174 ? 12.351 12.793 23.033 1.00 22.55 174 PHE A CA 1
ATOM 1326 C C . PHE A 1 174 ? 12.184 13.319 21.609 1.00 22.55 174 PHE A C 1
ATOM 1328 O O . PHE A 1 174 ? 11.303 12.918 20.848 1.00 22.55 174 PHE A O 1
ATOM 1335 N N . ASP A 1 175 ? 13.053 14.267 21.286 1.00 25.83 175 ASP A N 1
ATOM 1336 C CA . ASP A 1 175 ? 13.128 14.957 20.013 1.00 25.83 175 ASP A CA 1
ATOM 1337 C C . ASP A 1 175 ? 13.742 14.019 18.957 1.00 25.83 175 ASP A C 1
ATOM 1339 O O . ASP A 1 175 ? 14.901 13.608 19.061 1.00 25.83 175 ASP A O 1
ATOM 1343 N N . VAL A 1 176 ? 12.969 13.658 17.931 1.00 23.95 176 VAL A N 1
ATOM 1344 C CA . VAL A 1 176 ? 13.508 13.102 16.682 1.00 23.95 176 VAL A CA 1
ATOM 1345 C C . VAL A 1 176 ? 13.191 14.115 15.585 1.00 23.95 176 VAL A C 1
ATOM 1347 O O . VAL A 1 176 ? 12.013 14.420 15.367 1.00 23.95 176 VAL A O 1
ATOM 1350 N N . PRO A 1 177 ? 14.206 14.664 14.895 1.00 28.34 177 PRO A N 1
ATOM 1351 C CA . PRO A 1 177 ? 14.002 15.754 13.959 1.00 28.34 177 PRO A CA 1
ATOM 1352 C C . PRO A 1 177 ? 13.216 15.251 12.747 1.00 28.34 177 PRO A C 1
ATOM 1354 O O . PRO A 1 177 ? 13.711 14.454 11.947 1.00 28.34 177 PRO A O 1
ATOM 1357 N N . VAL A 1 178 ? 11.991 15.754 12.586 1.00 29.89 178 VAL A N 1
ATOM 1358 C CA . VAL A 1 178 ? 11.254 15.661 11.323 1.00 29.89 178 VAL A CA 1
ATOM 1359 C C . VAL A 1 178 ? 11.892 16.674 10.381 1.00 29.89 178 VAL A C 1
ATOM 1361 O O . VAL A 1 178 ? 11.629 17.873 10.423 1.00 29.89 178 VAL A O 1
ATOM 1364 N N . THR A 1 179 ? 12.824 16.185 9.574 1.00 30.77 179 THR A N 1
ATOM 1365 C CA . THR A 1 179 ? 13.479 16.972 8.537 1.00 30.77 179 THR A CA 1
ATOM 1366 C C . THR A 1 179 ? 12.502 17.231 7.392 1.00 30.77 179 THR A C 1
ATOM 1368 O O . THR A 1 179 ? 12.275 16.362 6.562 1.00 30.77 179 THR A O 1
ATOM 1371 N N . GLY A 1 180 ? 11.973 18.457 7.358 1.00 27.89 180 GLY A N 1
ATOM 1372 C CA . GLY A 1 180 ? 11.747 19.270 6.157 1.00 27.89 180 GLY A CA 1
ATOM 1373 C C . GLY A 1 180 ? 10.669 18.846 5.149 1.00 27.89 180 GLY A C 1
ATOM 1374 O O . GLY A 1 180 ? 10.383 17.675 4.926 1.00 27.89 180 GLY A O 1
ATOM 1375 N N . GLU A 1 181 ? 10.159 19.854 4.440 1.00 34.56 181 GLU A N 1
ATOM 1376 C CA . GLU A 1 181 ? 9.171 19.857 3.339 1.00 34.56 181 GLU A CA 1
ATOM 1377 C C . GLU A 1 181 ? 9.473 18.906 2.146 1.00 34.56 181 GLU A C 1
ATOM 1379 O O . GLU A 1 181 ? 8.758 18.881 1.147 1.00 34.56 181 GLU A O 1
ATOM 1384 N N . VAL A 1 182 ? 10.520 18.082 2.239 1.00 32.97 182 VAL A N 1
ATOM 1385 C CA . VAL A 1 182 ? 10.903 17.035 1.279 1.00 32.97 182 VAL A CA 1
ATOM 1386 C C . VAL A 1 182 ? 10.256 15.679 1.627 1.00 32.97 182 VAL A C 1
ATOM 1388 O O . VAL A 1 182 ? 10.123 14.818 0.756 1.00 32.97 182 VAL A O 1
ATOM 1391 N N . GLY A 1 183 ? 9.804 15.485 2.874 1.00 39.94 183 GLY A N 1
ATOM 1392 C CA . GLY A 1 183 ? 9.229 14.222 3.358 1.00 39.94 183 GLY A CA 1
ATOM 1393 C C . GLY A 1 183 ? 7.897 13.821 2.710 1.00 39.94 183 GLY A C 1
ATOM 1394 O O . GLY A 1 183 ? 7.641 12.631 2.527 1.00 39.94 183 GLY A O 1
ATOM 1395 N N . ASP A 1 184 ? 7.085 14.790 2.280 1.00 46.19 184 ASP A N 1
ATOM 1396 C CA . ASP A 1 184 ? 5.739 14.540 1.735 1.00 46.19 184 ASP A CA 1
ATOM 1397 C C . ASP A 1 184 ? 5.726 13.899 0.339 1.00 46.19 184 ASP A C 1
ATOM 1399 O O . ASP A 1 184 ? 4.704 13.374 -0.101 1.00 46.19 184 ASP A O 1
ATOM 1403 N N . LYS A 1 185 ? 6.871 13.878 -0.355 1.00 48.34 185 LYS A N 1
ATOM 1404 C CA . LYS A 1 185 ? 7.012 13.241 -1.676 1.00 48.34 185 LYS A CA 1
ATOM 1405 C C . LYS A 1 185 ? 7.585 11.825 -1.616 1.00 48.34 185 LYS A C 1
ATOM 1407 O O . LYS A 1 185 ? 7.776 11.200 -2.658 1.00 48.34 185 LYS A O 1
ATOM 1412 N N . ALA A 1 186 ? 7.879 11.298 -0.426 1.00 69.69 186 ALA A N 1
ATOM 1413 C CA . ALA A 1 186 ? 8.399 9.943 -0.303 1.00 69.69 186 ALA A CA 1
ATOM 1414 C C . ALA A 1 186 ? 7.303 8.907 -0.654 1.00 69.69 186 ALA A C 1
ATOM 1416 O O . ALA A 1 186 ? 6.215 8.951 -0.071 1.00 69.69 186 ALA A O 1
ATOM 1417 N N . PRO A 1 187 ? 7.579 7.914 -1.525 1.00 73.12 187 PRO A N 1
ATOM 1418 C CA . PRO A 1 187 ? 6.597 6.918 -1.972 1.00 73.12 187 PRO A CA 1
ATOM 1419 C C . PRO A 1 187 ? 5.817 6.217 -0.843 1.00 73.12 187 PRO A C 1
ATOM 1421 O O . PRO A 1 187 ? 4.625 5.937 -0.952 1.00 73.12 187 PRO A O 1
ATOM 1424 N N . ALA A 1 188 ? 6.475 5.954 0.289 1.00 78.88 188 ALA A N 1
ATOM 1425 C CA . ALA A 1 188 ? 5.834 5.319 1.439 1.00 78.88 188 ALA A CA 1
ATOM 1426 C C . ALA A 1 188 ? 4.834 6.238 2.162 1.00 78.88 188 ALA A C 1
ATOM 1428 O O . ALA A 1 188 ? 3.818 5.752 2.654 1.00 78.88 188 ALA A O 1
ATOM 1429 N N . VAL A 1 189 ? 5.099 7.547 2.211 1.00 83.00 189 VAL A N 1
ATOM 1430 C CA . VAL A 1 189 ? 4.206 8.541 2.828 1.00 83.00 189 VAL A CA 1
ATOM 1431 C C . VAL A 1 189 ? 2.916 8.641 2.022 1.00 83.00 189 VAL A C 1
ATOM 1433 O O . VAL A 1 189 ? 1.828 8.522 2.585 1.00 83.00 189 VAL A O 1
ATOM 1436 N N . LEU A 1 190 ? 3.047 8.745 0.698 1.00 80.25 190 LEU A N 1
ATOM 1437 C CA . LEU A 1 190 ? 1.918 8.792 -0.228 1.00 80.25 190 LEU A CA 1
ATOM 1438 C C . LEU A 1 190 ? 1.076 7.515 -0.173 1.00 80.25 190 LEU A C 1
ATOM 1440 O O . LEU A 1 190 ? -0.150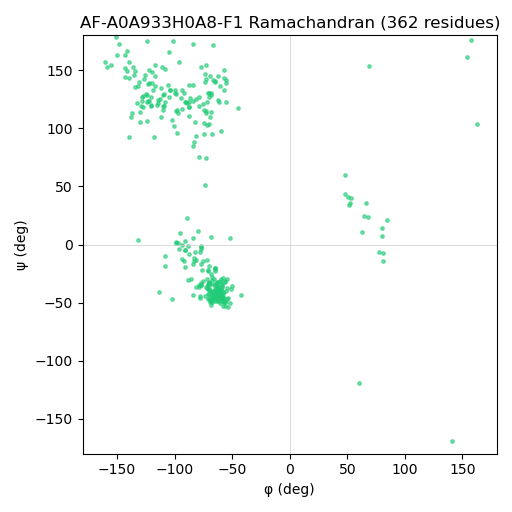 7.585 -0.109 1.00 80.25 190 LEU A O 1
ATOM 1444 N N . LEU A 1 191 ? 1.719 6.344 -0.121 1.00 83.19 191 LEU A N 1
ATOM 1445 C CA . LEU A 1 191 ? 1.007 5.075 0.003 1.00 83.19 191 LEU A CA 1
ATOM 1446 C C . LEU A 1 191 ? 0.228 4.981 1.321 1.00 83.19 191 LEU A C 1
ATOM 1448 O O . LEU A 1 191 ? -0.932 4.580 1.307 1.00 83.19 191 LEU A O 1
ATOM 1452 N N . VAL A 1 192 ? 0.827 5.357 2.456 1.00 90.81 192 VAL A N 1
ATOM 1453 C CA . VAL A 1 192 ? 0.123 5.353 3.751 1.00 90.81 192 VAL A CA 1
ATOM 1454 C C . VAL A 1 192 ? -1.066 6.315 3.724 1.00 90.81 192 VAL A C 1
ATOM 1456 O O . VAL A 1 192 ? -2.162 5.922 4.126 1.00 90.81 192 VAL A O 1
ATOM 1459 N N . LYS A 1 193 ? -0.884 7.526 3.180 1.00 87.25 193 LYS A N 1
ATOM 1460 C CA . LYS A 1 193 ? -1.961 8.509 2.997 1.00 87.25 193 LYS A CA 1
ATOM 1461 C C . LYS A 1 193 ? -3.108 7.936 2.161 1.00 87.25 193 LYS A C 1
ATOM 1463 O O . LYS A 1 193 ? -4.250 7.970 2.608 1.00 87.25 193 LYS A O 1
ATOM 1468 N N . TYR A 1 194 ? -2.802 7.332 1.011 1.00 87.19 194 TYR A N 1
ATOM 1469 C CA . TYR A 1 194 ? -3.792 6.667 0.157 1.00 87.19 194 TYR A C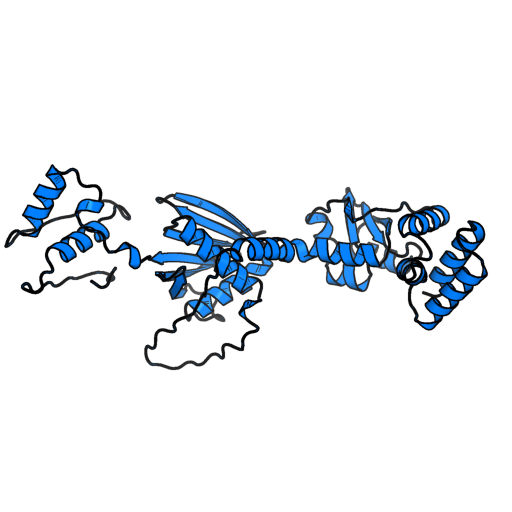A 1
ATOM 1470 C C . TYR A 1 194 ? -4.562 5.571 0.900 1.00 87.19 194 TYR A C 1
ATOM 1472 O O . TYR A 1 194 ? -5.789 5.525 0.852 1.00 87.19 194 TYR A O 1
ATOM 1480 N N . LEU A 1 195 ? -3.846 4.679 1.596 1.00 91.38 195 LEU A N 1
ATOM 1481 C CA . LEU A 1 195 ? -4.464 3.548 2.286 1.00 91.38 195 LEU A CA 1
ATOM 1482 C C . LEU A 1 195 ? -5.421 4.001 3.390 1.00 91.38 195 LEU A C 1
ATOM 1484 O O . LEU A 1 195 ? -6.456 3.359 3.566 1.00 91.38 195 LEU A O 1
ATOM 1488 N N . ILE A 1 196 ? -5.073 5.070 4.112 1.00 92.06 196 ILE A N 1
ATOM 1489 C CA . ILE A 1 196 ? -5.916 5.682 5.143 1.00 92.06 196 ILE A CA 1
ATOM 1490 C C . ILE A 1 196 ? -7.137 6.350 4.507 1.00 92.06 196 ILE A C 1
ATOM 1492 O O . ILE A 1 196 ? -8.259 6.037 4.900 1.00 92.06 196 ILE A O 1
ATOM 1496 N N . GLN A 1 197 ? -6.929 7.208 3.504 1.00 87.75 197 GLN A N 1
ATOM 1497 C CA . GLN A 1 197 ? -8.003 7.937 2.826 1.00 87.75 197 GLN A CA 1
ATOM 1498 C C . GLN A 1 197 ? -9.046 6.975 2.252 1.00 87.75 197 GLN A C 1
ATOM 1500 O O . GLN A 1 197 ? -10.220 7.031 2.609 1.00 87.75 197 GLN A O 1
ATOM 1505 N N . LYS A 1 198 ? -8.594 5.995 1.467 1.00 88.12 198 LYS A N 1
ATOM 1506 C CA . LYS A 1 198 ? -9.471 4.998 0.855 1.00 88.12 198 LYS A CA 1
ATOM 1507 C C . LYS A 1 198 ? -10.247 4.186 1.889 1.00 88.12 198 LYS A C 1
ATOM 1509 O O . LYS A 1 198 ? -11.415 3.879 1.676 1.00 88.12 198 LYS A O 1
ATOM 1514 N N . ALA A 1 199 ? -9.623 3.837 3.014 1.00 91.44 199 ALA A N 1
ATOM 1515 C CA . ALA A 1 199 ? -10.313 3.120 4.080 1.00 91.44 199 ALA A CA 1
ATOM 1516 C C . ALA A 1 199 ? -11.438 3.958 4.707 1.00 91.44 199 ALA A C 1
ATOM 1518 O O . ALA A 1 199 ? -12.497 3.412 5.013 1.00 91.44 199 ALA A O 1
ATOM 1519 N N . ILE A 1 200 ? -11.221 5.266 4.874 1.00 87.75 200 ILE A N 1
ATOM 1520 C CA . ILE A 1 200 ? -12.225 6.205 5.386 1.00 87.75 200 ILE A CA 1
ATOM 1521 C C . ILE A 1 200 ? -13.372 6.358 4.383 1.00 87.75 200 ILE A C 1
ATOM 1523 O O . ILE A 1 200 ? -14.533 6.221 4.774 1.00 87.75 200 ILE A O 1
ATOM 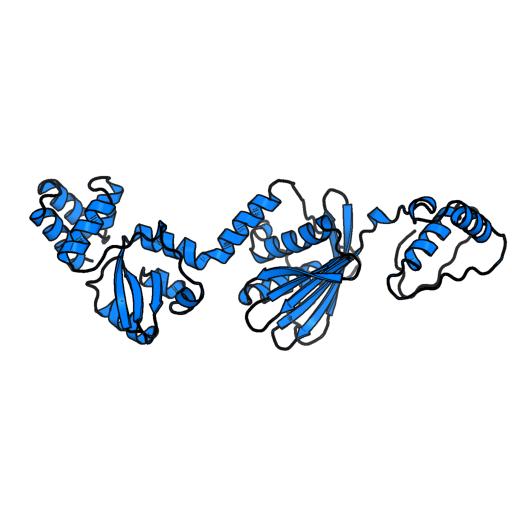1527 N N . ASP A 1 201 ? -13.061 6.575 3.105 1.00 85.31 201 ASP A N 1
ATOM 1528 C CA . ASP A 1 201 ? -14.058 6.746 2.039 1.00 85.31 201 ASP A CA 1
ATOM 1529 C C . ASP A 1 201 ? -14.915 5.487 1.860 1.00 85.31 201 ASP A C 1
ATOM 1531 O O . ASP A 1 201 ? -16.128 5.553 1.659 1.00 85.31 201 ASP A O 1
ATOM 1535 N N . GLU A 1 202 ? -14.303 4.312 2.010 1.00 86.69 202 GLU A N 1
ATOM 1536 C CA . GLU A 1 202 ? -14.998 3.029 1.981 1.00 86.69 202 GLU A CA 1
ATOM 1537 C C . GLU A 1 202 ? -15.752 2.696 3.285 1.00 86.69 202 GLU A C 1
ATOM 1539 O O . GLU A 1 202 ? -16.480 1.697 3.334 1.00 86.69 202 GLU A O 1
ATOM 1544 N N . GLY A 1 203 ? -15.609 3.502 4.340 1.00 87.06 203 GLY A N 1
ATOM 1545 C CA . GLY A 1 203 ? -16.249 3.270 5.635 1.00 87.06 203 GLY A CA 1
ATOM 1546 C C . GLY A 1 203 ? -15.730 2.025 6.362 1.00 87.06 203 GLY A C 1
ATOM 1547 O O . GLY A 1 203 ? -16.505 1.312 6.998 1.00 87.06 203 GLY A O 1
ATOM 1548 N N . ALA A 1 204 ? -14.439 1.718 6.236 1.00 92.12 204 ALA A N 1
ATOM 1549 C CA . ALA A 1 204 ? -13.814 0.585 6.909 1.00 92.12 204 ALA A CA 1
ATOM 1550 C C . ALA A 1 204 ? -13.627 0.826 8.420 1.00 92.12 204 ALA A C 1
ATOM 1552 O O . ALA A 1 204 ? -13.351 1.939 8.856 1.00 92.12 204 ALA A O 1
ATOM 1553 N N . SER A 1 205 ? -13.724 -0.236 9.225 1.00 90.56 205 SER A N 1
ATOM 1554 C CA . SER A 1 205 ? -13.435 -0.204 10.667 1.00 90.56 205 SER A CA 1
ATOM 1555 C C . SER A 1 205 ? -11.964 -0.478 10.986 1.00 90.56 205 SER A C 1
ATOM 1557 O O . SER A 1 205 ? -11.435 0.003 11.987 1.00 90.56 205 SER A O 1
ATOM 1559 N N . ASP A 1 206 ? -11.293 -1.275 10.150 1.00 95.06 206 ASP A N 1
ATOM 1560 C CA . ASP A 1 206 ? -9.897 -1.661 10.345 1.00 95.06 206 ASP A CA 1
ATOM 1561 C C . ASP A 1 206 ? -9.153 -1.731 9.002 1.00 95.06 206 ASP A C 1
ATOM 1563 O O . ASP A 1 206 ? -9.692 -2.208 7.999 1.00 95.06 206 ASP A O 1
ATOM 1567 N N . ILE A 1 207 ? -7.881 -1.335 9.012 1.00 97.69 207 ILE A N 1
ATOM 1568 C CA . ILE A 1 207 ? -6.917 -1.512 7.925 1.00 97.69 207 ILE A CA 1
ATOM 1569 C C . ILE A 1 207 ? -5.907 -2.567 8.360 1.00 97.69 207 ILE A C 1
ATOM 1571 O O . ILE A 1 207 ? -5.231 -2.417 9.374 1.00 97.69 207 ILE A O 1
ATOM 1575 N N . HIS A 1 208 ? -5.779 -3.633 7.583 1.00 98.06 208 HIS A N 1
ATOM 1576 C CA . HIS A 1 208 ? -4.824 -4.709 7.813 1.00 98.06 208 HIS A CA 1
ATOM 1577 C C . HIS A 1 208 ? -3.738 -4.659 6.741 1.00 98.06 208 HIS A C 1
ATOM 1579 O O . HIS A 1 208 ? -4.045 -4.844 5.568 1.00 98.06 208 HIS A O 1
ATOM 1585 N N . ILE A 1 209 ? -2.480 -4.471 7.138 1.00 97.81 209 ILE A N 1
ATOM 1586 C CA . ILE A 1 209 ? -1.306 -4.521 6.257 1.00 97.81 209 ILE A CA 1
ATOM 1587 C C . ILE A 1 209 ? -0.504 -5.761 6.646 1.00 97.81 209 ILE A C 1
ATOM 1589 O O . ILE A 1 209 ? 0.053 -5.843 7.741 1.00 97.81 209 ILE A O 1
ATOM 1593 N N . GLU A 1 210 ? -0.501 -6.765 5.774 1.00 96.62 210 GLU A N 1
ATOM 1594 C CA . GLU A 1 210 ? -0.024 -8.109 6.090 1.00 96.62 210 GLU A CA 1
ATOM 1595 C C . GLU A 1 210 ? 1.129 -8.517 5.167 1.00 96.62 210 GLU A C 1
ATOM 1597 O O . GLU A 1 210 ? 0.936 -8.600 3.948 1.00 96.62 210 GLU A O 1
ATOM 1602 N N . PRO A 1 211 ? 2.321 -8.807 5.715 1.00 95.31 211 PRO A N 1
ATOM 1603 C CA . PRO A 1 211 ? 3.422 -9.323 4.921 1.00 95.31 211 PRO A CA 1
ATOM 1604 C C . PRO A 1 211 ? 3.146 -10.766 4.500 1.00 95.31 211 PRO A C 1
ATOM 1606 O O . PRO A 1 211 ? 2.964 -11.648 5.341 1.00 95.31 211 PRO A O 1
ATOM 1609 N N . MET A 1 212 ? 3.153 -11.007 3.193 1.00 92.94 212 MET A N 1
ATOM 1610 C CA . MET A 1 212 ? 3.179 -12.342 2.601 1.00 92.94 212 MET A CA 1
ATOM 1611 C C . MET A 1 212 ? 4.608 -12.652 2.133 1.00 92.94 212 MET A C 1
ATOM 1613 O O . MET A 1 212 ? 5.498 -11.802 2.182 1.00 92.94 212 MET A O 1
ATOM 1617 N N . ASP A 1 213 ? 4.840 -13.870 1.647 1.00 87.12 213 ASP A N 1
ATOM 1618 C CA . ASP A 1 213 ? 6.174 -14.281 1.202 1.00 87.12 213 ASP A CA 1
ATOM 1619 C C . ASP A 1 213 ? 6.702 -13.432 0.025 1.00 87.12 213 ASP A C 1
ATOM 1621 O O . ASP A 1 213 ? 7.844 -12.981 0.031 1.00 87.12 213 ASP A O 1
ATOM 1625 N N . LYS A 1 214 ? 5.858 -13.123 -0.968 1.00 81.88 214 LYS A N 1
ATOM 1626 C CA . LYS A 1 214 ? 6.286 -12.393 -2.183 1.00 81.88 214 LYS A CA 1
ATOM 1627 C C . LYS A 1 214 ? 5.787 -10.953 -2.286 1.00 81.88 214 LYS A C 1
ATOM 1629 O O . LYS A 1 214 ? 6.328 -10.163 -3.050 1.00 81.88 214 LYS A O 1
ATOM 1634 N N . HIS A 1 215 ? 4.753 -10.599 -1.535 1.00 86.94 215 HIS A N 1
ATOM 1635 C CA . HIS A 1 215 ? 4.093 -9.298 -1.621 1.00 86.94 215 HIS A CA 1
ATOM 1636 C C . HIS A 1 215 ? 3.549 -8.889 -0.253 1.00 86.94 215 HIS A C 1
ATOM 1638 O O . HIS A 1 215 ? 3.548 -9.678 0.690 1.00 86.94 215 HIS A O 1
ATOM 1644 N N . VAL A 1 216 ? 3.065 -7.660 -0.142 1.00 91.62 216 VAL A N 1
ATOM 1645 C CA . VAL A 1 216 ? 2.269 -7.215 1.003 1.00 91.62 216 VAL A CA 1
ATOM 1646 C C . VAL A 1 216 ? 0.819 -7.145 0.572 1.00 91.62 216 VAL A C 1
ATOM 1648 O O . VAL A 1 216 ? 0.513 -6.598 -0.488 1.00 91.62 216 VAL A O 1
ATOM 1651 N N . ARG A 1 217 ? -0.071 -7.701 1.389 1.00 94.31 217 ARG A N 1
ATOM 1652 C CA . ARG A 1 217 ? -1.514 -7.661 1.172 1.00 94.31 217 ARG A CA 1
ATOM 1653 C C . ARG A 1 217 ? -2.150 -6.646 2.109 1.00 94.31 217 ARG A C 1
ATOM 1655 O O . ARG A 1 217 ? -1.902 -6.678 3.312 1.00 94.31 217 ARG A O 1
ATOM 1662 N N . VAL A 1 218 ? -3.015 -5.796 1.568 1.00 96.44 218 VAL A N 1
ATOM 1663 C CA . VAL A 1 218 ? -3.840 -4.863 2.334 1.00 96.44 218 VAL A CA 1
ATOM 1664 C C . VAL A 1 218 ? -5.294 -5.310 2.298 1.00 96.44 218 VAL A C 1
ATOM 1666 O O . VAL A 1 218 ? -5.851 -5.572 1.229 1.00 96.44 218 VAL A O 1
ATOM 1669 N N . ARG A 1 219 ? -5.921 -5.393 3.472 1.00 96.25 219 ARG A N 1
ATOM 1670 C CA . ARG A 1 219 ? -7.342 -5.718 3.621 1.00 96.25 219 ARG A CA 1
ATOM 1671 C C . ARG A 1 219 ? -8.048 -4.664 4.458 1.00 96.25 219 ARG A C 1
ATOM 1673 O O . ARG A 1 219 ? -7.499 -4.208 5.457 1.00 96.25 219 ARG A O 1
ATOM 1680 N N . TYR A 1 220 ? -9.279 -4.346 4.093 1.00 96.62 220 TYR A N 1
ATOM 1681 C CA . TYR A 1 220 ? -10.160 -3.505 4.894 1.00 96.62 220 TYR A CA 1
ATOM 1682 C C . TYR A 1 220 ? -11.230 -4.363 5.550 1.00 96.62 220 TYR A C 1
ATOM 1684 O O . TYR A 1 220 ? -11.788 -5.261 4.914 1.00 96.62 220 TYR A O 1
ATOM 1692 N N . ARG A 1 221 ? -11.521 -4.102 6.825 1.00 91.75 221 ARG A N 1
ATOM 1693 C CA . ARG A 1 221 ? -12.719 -4.644 7.462 1.00 91.75 221 ARG A CA 1
ATOM 1694 C C . ARG A 1 221 ? -13.874 -3.690 7.208 1.00 91.75 221 ARG A C 1
ATOM 1696 O O . ARG A 1 221 ? -13.823 -2.548 7.643 1.00 91.75 221 ARG A O 1
ATOM 1703 N N . ARG A 1 222 ? -14.908 -4.167 6.524 1.00 88.12 222 ARG A N 1
ATOM 1704 C CA . ARG A 1 222 ? -16.139 -3.422 6.235 1.00 88.12 222 ARG A CA 1
ATOM 1705 C C . ARG A 1 222 ? -17.315 -4.275 6.679 1.00 88.12 222 ARG A C 1
ATOM 1707 O O . ARG A 1 222 ? -17.353 -5.461 6.350 1.00 88.12 222 ARG A O 1
ATOM 1714 N N . ASP A 1 223 ? -18.204 -3.708 7.489 1.00 79.88 223 ASP A N 1
ATOM 1715 C CA . ASP A 1 223 ? -19.369 -4.408 8.053 1.00 79.88 223 ASP A CA 1
ATOM 1716 C C . ASP A 1 223 ? -18.997 -5.752 8.713 1.00 79.88 223 ASP A C 1
ATOM 1718 O O . ASP A 1 223 ? -19.636 -6.785 8.525 1.00 79.88 223 ASP A O 1
ATOM 1722 N N . GLY A 1 224 ? -17.871 -5.764 9.436 1.00 78.81 224 GLY A N 1
ATOM 1723 C CA . GLY A 1 224 ? -17.331 -6.954 10.102 1.00 78.81 224 GLY A CA 1
ATOM 1724 C C . GLY A 1 224 ? -16.531 -7.913 9.206 1.00 78.81 224 GLY A C 1
ATOM 1725 O O . GLY A 1 224 ? -15.764 -8.725 9.734 1.00 78.81 224 GLY A O 1
ATOM 1726 N N . VAL A 1 225 ? -16.612 -7.790 7.878 1.00 85.12 225 VAL A N 1
ATOM 1727 C CA . VAL A 1 225 ? -15.986 -8.705 6.909 1.00 85.12 225 VAL A CA 1
ATOM 1728 C C . VAL A 1 225 ? -14.676 -8.134 6.367 1.00 85.12 225 VAL A C 1
ATOM 1730 O O . VAL A 1 225 ? -14.610 -6.982 5.948 1.00 85.12 225 VAL A O 1
ATOM 1733 N N . LEU A 1 226 ? -13.620 -8.952 6.335 1.00 91.44 226 LEU A N 1
ATOM 1734 C CA . LEU A 1 226 ? -12.346 -8.578 5.715 1.00 91.44 226 LEU A CA 1
ATOM 1735 C C . LEU A 1 226 ? -12.402 -8.768 4.201 1.00 91.44 226 LEU A C 1
ATOM 1737 O O . LEU A 1 226 ? -12.661 -9.874 3.727 1.00 91.44 226 LEU A O 1
ATOM 1741 N N . ARG A 1 227 ? -12.090 -7.711 3.454 1.00 87.81 227 ARG A N 1
ATOM 1742 C CA . ARG A 1 227 ? -11.994 -7.726 1.991 1.00 87.81 227 ARG A CA 1
ATOM 1743 C C . ARG A 1 227 ? -10.613 -7.267 1.554 1.00 87.81 227 ARG A C 1
ATOM 1745 O O . ARG A 1 227 ? -10.055 -6.338 2.132 1.00 87.81 227 ARG A O 1
ATOM 1752 N N . GLU A 1 228 ? -10.049 -7.950 0.566 1.00 89.00 228 GLU A N 1
ATOM 1753 C CA . GLU A 1 228 ? -8.778 -7.546 -0.031 1.00 89.00 228 GLU A CA 1
ATOM 1754 C C . GLU A 1 228 ? -8.966 -6.274 -0.853 1.00 89.00 228 GLU A C 1
ATOM 1756 O O . GLU A 1 228 ? -9.900 -6.182 -1.645 1.00 89.00 228 GLU A O 1
ATOM 1761 N N . ALA A 1 229 ? -8.102 -5.289 -0.612 1.00 82.69 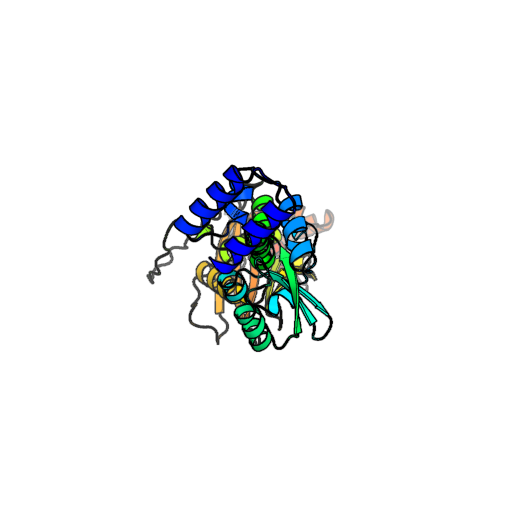229 ALA A N 1
ATOM 1762 C CA . ALA A 1 229 ? -8.213 -3.961 -1.203 1.00 82.69 229 ALA A CA 1
ATOM 1763 C C . ALA A 1 229 ? -7.069 -3.661 -2.175 1.00 82.69 229 ALA A C 1
ATOM 1765 O O . ALA A 1 229 ? -7.289 -3.058 -3.225 1.00 82.69 229 ALA A O 1
ATOM 1766 N N . LYS A 1 230 ? -5.836 -4.049 -1.822 1.00 87.81 230 LYS A N 1
ATOM 1767 C CA . LYS A 1 230 ? -4.646 -3.810 -2.645 1.00 87.81 230 LYS A CA 1
ATOM 1768 C C . LYS A 1 230 ? -3.509 -4.749 -2.257 1.00 87.81 230 LYS A C 1
ATOM 1770 O O . LYS A 1 230 ? -3.423 -5.201 -1.116 1.00 87.81 230 LYS A O 1
ATOM 1775 N N . THR A 1 231 ? -2.586 -4.961 -3.185 1.00 86.50 231 THR A N 1
ATOM 1776 C CA . THR A 1 231 ? -1.275 -5.562 -2.923 1.00 86.50 231 THR A CA 1
ATOM 1777 C C . THR A 1 231 ? -0.164 -4.612 -3.352 1.00 86.50 231 THR A C 1
ATOM 1779 O O . THR A 1 231 ? -0.341 -3.849 -4.302 1.00 86.50 231 THR A O 1
ATOM 1782 N N . PHE A 1 232 ? 0.987 -4.664 -2.686 1.00 85.56 232 PHE A N 1
ATOM 1783 C CA . PHE A 1 232 ? 2.177 -3.915 -3.095 1.00 85.56 232 PHE A CA 1
ATOM 1784 C C . PHE A 1 232 ? 3.465 -4.720 -2.885 1.00 85.56 232 PHE A C 1
ATOM 1786 O O . PHE A 1 232 ? 3.472 -5.769 -2.234 1.00 85.56 232 PHE A O 1
ATOM 1793 N N . GLN A 1 233 ? 4.562 -4.249 -3.480 1.00 80.25 233 GLN A N 1
ATOM 1794 C CA . GLN A 1 233 ? 5.844 -4.955 -3.485 1.00 80.25 233 GLN A CA 1
ATOM 1795 C C . GLN A 1 233 ? 6.442 -5.072 -2.078 1.00 80.25 233 GLN A C 1
ATOM 1797 O O . GLN A 1 233 ? 6.442 -4.116 -1.302 1.00 80.25 233 GLN A O 1
ATOM 1802 N N . ARG A 1 234 ? 7.025 -6.235 -1.762 1.00 81.88 234 ARG A N 1
ATOM 1803 C CA . ARG A 1 234 ? 7.589 -6.529 -0.431 1.00 81.88 234 ARG A CA 1
ATOM 1804 C C . ARG A 1 234 ? 8.652 -5.521 0.022 1.00 81.88 234 ARG A C 1
ATOM 1806 O O . ARG A 1 234 ? 8.732 -5.221 1.209 1.00 81.88 234 ARG A O 1
ATOM 1813 N N . GLN A 1 235 ? 9.420 -4.967 -0.914 1.00 80.62 235 GLN A N 1
ATOM 1814 C CA . GLN A 1 235 ? 10.482 -3.989 -0.648 1.00 80.62 235 GLN A CA 1
ATOM 1815 C C . GLN A 1 235 ? 9.959 -2.709 0.030 1.00 80.62 235 GLN A C 1
ATOM 1817 O O . GLN A 1 235 ? 10.653 -2.118 0.851 1.00 80.62 235 GLN A O 1
ATOM 1822 N N . MET A 1 236 ? 8.705 -2.328 -0.234 1.00 81.31 236 MET A N 1
ATOM 1823 C CA . MET A 1 236 ? 8.081 -1.129 0.336 1.00 81.31 236 MET A CA 1
ATOM 1824 C C . MET A 1 236 ? 7.644 -1.298 1.797 1.00 81.31 236 MET A C 1
ATOM 1826 O O . MET A 1 236 ? 7.396 -0.304 2.480 1.00 81.31 236 MET A O 1
ATOM 1830 N N . LEU A 1 237 ? 7.546 -2.537 2.299 1.00 89.19 237 LEU A N 1
ATOM 1831 C CA . LEU A 1 237 ? 7.016 -2.820 3.635 1.00 89.19 237 LEU A CA 1
ATOM 1832 C C . LEU A 1 237 ? 7.787 -2.085 4.732 1.00 89.19 237 LEU A C 1
ATOM 1834 O O . LEU A 1 237 ? 7.171 -1.493 5.610 1.00 89.19 237 LEU A O 1
ATOM 1838 N N . GLY A 1 238 ? 9.122 -2.109 4.683 1.00 85.81 238 GLY A N 1
ATOM 1839 C CA . GLY A 1 238 ? 9.956 -1.496 5.720 1.00 85.81 238 GLY A CA 1
ATOM 1840 C C . GLY A 1 238 ? 9.690 0.003 5.869 1.00 85.81 238 GLY A C 1
ATOM 1841 O O . GLY A 1 238 ? 9.548 0.495 6.988 1.00 85.81 238 GLY A O 1
ATOM 1842 N N . SER A 1 239 ? 9.551 0.707 4.745 1.00 86.25 239 SER A N 1
ATOM 1843 C CA . SER A 1 239 ? 9.266 2.143 4.713 1.00 86.25 239 SER A CA 1
ATOM 1844 C C . SER A 1 239 ? 7.843 2.459 5.181 1.00 86.25 239 SER A C 1
ATOM 1846 O O . SER A 1 239 ? 7.646 3.414 5.929 1.00 86.25 239 SER A O 1
ATOM 1848 N N . VAL A 1 240 ? 6.857 1.633 4.807 1.00 90.44 240 VAL A N 1
ATOM 1849 C CA . VAL A 1 240 ? 5.466 1.758 5.286 1.00 90.44 240 VAL A CA 1
ATOM 1850 C C . VAL A 1 240 ? 5.388 1.553 6.799 1.00 90.44 240 VAL A C 1
ATOM 1852 O O . VAL A 1 240 ? 4.771 2.355 7.498 1.00 90.44 240 VAL A O 1
ATOM 1855 N N . VAL A 1 241 ? 6.052 0.517 7.320 1.00 92.50 241 VAL A N 1
ATOM 1856 C CA . VAL A 1 241 ? 6.091 0.237 8.761 1.00 92.50 241 VAL A CA 1
ATOM 1857 C C . VAL A 1 241 ? 6.762 1.377 9.517 1.00 92.50 241 VAL A C 1
ATOM 1859 O O . VAL A 1 241 ? 6.215 1.850 10.508 1.00 92.50 241 VAL A O 1
ATOM 1862 N N . SER A 1 242 ? 7.906 1.865 9.028 1.00 86.50 242 SER A N 1
ATOM 1863 C CA . SER A 1 242 ? 8.604 2.998 9.639 1.00 86.50 242 SER A CA 1
ATOM 1864 C C . SER A 1 242 ? 7.730 4.249 9.674 1.00 86.50 242 SER A C 1
ATOM 1866 O O . SER A 1 242 ? 7.667 4.911 10.704 1.00 86.50 242 SER A O 1
ATOM 1868 N N . ARG A 1 243 ? 7.020 4.561 8.580 1.00 92.19 243 ARG A N 1
ATOM 1869 C CA . ARG A 1 243 ? 6.128 5.725 8.521 1.00 92.19 243 ARG A CA 1
ATOM 1870 C C . ARG A 1 243 ? 4.998 5.624 9.544 1.00 92.19 243 ARG A C 1
ATOM 1872 O O . ARG A 1 243 ? 4.757 6.585 10.262 1.00 92.19 243 ARG A O 1
ATOM 1879 N N . ILE A 1 244 ? 4.352 4.463 9.651 1.00 92.75 244 ILE A N 1
ATOM 1880 C CA . ILE A 1 244 ? 3.271 4.248 10.623 1.00 92.75 244 ILE A CA 1
ATOM 1881 C C . ILE A 1 244 ? 3.798 4.304 12.063 1.00 92.75 244 ILE A C 1
ATOM 1883 O O . ILE A 1 244 ? 3.147 4.892 12.922 1.00 92.75 244 ILE A O 1
ATOM 1887 N N . LYS A 1 245 ? 4.985 3.741 12.333 1.00 91.31 245 LYS A N 1
ATOM 1888 C CA . LYS A 1 245 ? 5.621 3.834 13.654 1.00 91.31 245 LYS A CA 1
ATOM 1889 C C . LYS A 1 245 ? 5.920 5.278 14.045 1.00 91.31 245 LYS A C 1
ATOM 1891 O O . LYS A 1 245 ? 5.608 5.652 15.165 1.00 91.31 245 LYS A O 1
ATOM 1896 N N . VAL A 1 246 ? 6.429 6.094 13.118 1.00 89.19 246 VAL A N 1
ATOM 1897 C CA . VAL A 1 246 ? 6.632 7.536 13.345 1.00 89.19 246 VAL A CA 1
ATOM 1898 C C . VAL A 1 246 ? 5.314 8.229 13.685 1.00 89.19 246 VAL A C 1
ATOM 1900 O O . VAL A 1 246 ? 5.251 8.930 14.687 1.00 89.19 246 VAL A O 1
ATOM 1903 N N . MET A 1 247 ? 4.255 7.997 12.900 1.00 88.88 247 MET A N 1
ATOM 1904 C CA . MET A 1 247 ? 2.944 8.617 13.144 1.00 88.88 247 MET A CA 1
ATOM 1905 C C . MET A 1 247 ? 2.382 8.264 14.527 1.00 88.88 247 MET A C 1
ATOM 1907 O O . MET A 1 247 ? 1.737 9.096 15.153 1.00 88.88 247 MET A O 1
ATOM 1911 N N . ALA A 1 248 ? 2.628 7.039 14.998 1.00 91.69 248 ALA A N 1
ATOM 1912 C CA . ALA A 1 248 ? 2.136 6.519 16.271 1.00 91.69 248 ALA A CA 1
ATOM 1913 C C . ALA A 1 248 ? 3.128 6.659 17.444 1.00 91.69 248 ALA A C 1
ATOM 1915 O O . ALA A 1 248 ? 2.889 6.059 18.493 1.00 91.69 248 ALA A O 1
ATOM 1916 N N . SER A 1 249 ? 4.234 7.394 17.266 1.00 90.56 249 SER A N 1
ATOM 1917 C CA . SER A 1 249 ? 5.311 7.555 18.259 1.00 90.56 249 SER A CA 1
ATOM 1918 C C . SER A 1 249 ? 5.876 6.227 18.800 1.00 90.56 249 SER A C 1
ATOM 1920 O O . SER A 1 249 ? 6.149 6.089 19.990 1.00 90.56 249 SER A O 1
ATOM 1922 N N . LEU A 1 250 ? 6.036 5.230 17.926 1.00 90.38 250 LEU A N 1
ATOM 1923 C CA . LEU A 1 250 ? 6.574 3.901 18.240 1.00 90.38 250 LEU A CA 1
ATOM 1924 C C . LEU A 1 250 ? 8.076 3.799 17.934 1.00 90.38 250 LEU A C 1
ATOM 1926 O O . LEU A 1 250 ? 8.598 4.496 17.062 1.00 90.38 250 LEU A O 1
ATOM 1930 N N . ASP A 1 251 ? 8.762 2.855 18.582 1.00 90.81 251 ASP A N 1
ATOM 1931 C CA . ASP A 1 251 ? 10.186 2.600 18.354 1.00 90.81 251 ASP A CA 1
ATOM 1932 C C . ASP A 1 251 ? 10.408 1.911 16.993 1.00 90.81 251 ASP A C 1
ATOM 1934 O O . ASP A 1 251 ? 10.021 0.759 16.757 1.00 90.81 251 ASP A O 1
ATOM 1938 N N . ILE A 1 252 ? 11.054 2.636 16.077 1.00 87.69 252 ILE A N 1
ATOM 1939 C CA . ILE A 1 252 ? 11.375 2.193 14.714 1.00 87.69 252 ILE A CA 1
ATOM 1940 C C . ILE A 1 252 ? 12.453 1.096 14.713 1.00 87.69 252 ILE A C 1
ATOM 1942 O O . ILE A 1 252 ? 12.438 0.217 13.839 1.00 87.69 252 ILE A O 1
ATOM 1946 N N . ALA A 1 253 ? 13.386 1.152 15.667 1.00 85.25 253 ALA A N 1
ATOM 1947 C CA . ALA A 1 253 ? 14.501 0.221 15.780 1.00 85.25 253 ALA A CA 1
ATOM 1948 C C . ALA A 1 253 ? 14.051 -1.126 16.361 1.00 85.25 253 ALA A C 1
ATOM 1950 O O . ALA A 1 253 ? 14.544 -2.175 15.936 1.00 85.25 253 ALA A O 1
ATOM 1951 N N . GLU A 1 254 ? 13.081 -1.126 17.277 1.00 92.44 254 GLU A N 1
ATOM 1952 C CA . GLU A 1 254 ? 12.493 -2.361 17.793 1.00 92.44 254 GLU A CA 1
ATOM 1953 C C . GLU A 1 254 ? 11.544 -2.993 16.762 1.00 92.44 254 GLU A C 1
ATOM 1955 O O . GLU A 1 254 ? 10.553 -2.404 16.335 1.00 92.44 254 GLU A O 1
ATOM 1960 N N . ARG A 1 255 ? 11.840 -4.231 16.360 1.00 91.38 255 ARG A N 1
ATOM 1961 C CA . ARG A 1 255 ? 11.075 -5.003 15.359 1.00 91.38 255 ARG A CA 1
ATOM 1962 C C . ARG A 1 255 ? 10.759 -6.428 15.800 1.00 91.38 255 ARG A C 1
ATOM 1964 O O . ARG A 1 255 ? 10.256 -7.221 15.012 1.00 91.38 255 ARG A O 1
ATOM 1971 N N . ARG A 1 256 ? 11.122 -6.801 17.029 1.00 90.12 256 ARG A N 1
ATOM 1972 C CA . ARG A 1 256 ? 11.017 -8.173 17.555 1.00 90.12 256 ARG A CA 1
ATOM 1973 C C . ARG A 1 256 ? 9.916 -8.329 18.593 1.00 90.12 256 ARG A C 1
ATOM 1975 O O . ARG A 1 256 ? 9.611 -9.456 18.976 1.00 90.12 256 ARG A O 1
ATOM 1982 N N . LYS A 1 257 ? 9.330 -7.226 19.055 1.00 93.81 257 LYS A N 1
ATOM 1983 C CA . LYS A 1 257 ? 8.240 -7.214 20.031 1.00 93.81 257 LYS A CA 1
ATOM 1984 C C . LYS A 1 257 ? 6.997 -6.555 19.436 1.00 93.81 257 LYS A C 1
ATOM 1986 O O . LYS A 1 257 ? 7.150 -5.657 18.607 1.00 93.81 257 LYS A O 1
ATOM 1991 N N . PRO A 1 258 ? 5.791 -6.987 19.845 1.00 97.06 258 PRO A N 1
ATOM 1992 C CA . PRO A 1 258 ? 4.575 -6.253 19.537 1.00 97.06 258 PRO A CA 1
ATOM 1993 C C . PRO A 1 258 ? 4.662 -4.819 20.074 1.00 97.06 258 PRO A C 1
ATOM 1995 O O . PRO A 1 258 ? 5.234 -4.602 21.143 1.00 97.06 258 PRO A O 1
ATOM 1998 N N . GLN A 1 259 ? 4.104 -3.864 19.335 1.00 97.69 259 GLN A N 1
ATOM 1999 C CA . GLN A 1 259 ? 4.013 -2.463 19.740 1.00 97.69 259 GLN A CA 1
ATOM 2000 C C . GLN A 1 259 ? 2.610 -1.935 19.453 1.00 97.69 259 GLN A C 1
ATOM 2002 O O . GLN A 1 259 ? 2.080 -2.157 18.364 1.00 97.69 259 GLN A O 1
ATOM 2007 N N . ASP A 1 260 ? 2.039 -1.203 20.403 1.00 95.06 260 ASP A N 1
ATOM 2008 C CA . ASP A 1 260 ? 0.723 -0.589 20.275 1.00 95.06 260 ASP A CA 1
ATOM 2009 C C . ASP A 1 260 ? 0.841 0.921 20.466 1.00 95.06 260 ASP A C 1
ATOM 2011 O O . ASP A 1 260 ? 1.572 1.395 21.333 1.00 95.06 260 ASP A O 1
ATOM 2015 N N . GLY A 1 261 ? 0.124 1.680 19.645 1.00 92.06 261 GLY A N 1
ATOM 2016 C CA . GLY A 1 261 ? 0.201 3.136 19.626 1.00 92.06 261 GLY A CA 1
ATOM 2017 C C . GLY A 1 261 ? -1.108 3.771 19.192 1.00 92.06 261 GLY A C 1
ATOM 2018 O O . GLY A 1 261 ? -2.092 3.090 18.883 1.00 92.06 261 GLY A O 1
ATOM 2019 N N . LYS A 1 262 ? -1.133 5.099 19.176 1.00 92.81 262 LYS A N 1
ATOM 2020 C CA . LYS A 1 262 ? -2.282 5.879 18.715 1.00 92.81 262 LYS A CA 1
ATOM 2021 C C . LYS A 1 262 ? -1.793 7.091 17.941 1.00 92.81 262 LYS A C 1
ATOM 2023 O O . LYS A 1 262 ? -0.735 7.621 18.253 1.00 92.81 262 LYS A O 1
ATOM 2028 N N . PHE A 1 263 ? -2.571 7.533 16.964 1.00 91.12 263 PHE A N 1
ATOM 2029 C CA . PHE A 1 263 ? -2.337 8.797 16.270 1.00 91.12 263 PHE A CA 1
ATOM 2030 C C . PHE A 1 263 ? -3.658 9.390 15.793 1.00 91.12 263 PHE A C 1
ATOM 2032 O O . PHE A 1 263 ? -4.664 8.685 15.723 1.00 91.12 263 PHE A O 1
ATOM 2039 N N . ARG A 1 264 ? -3.659 10.681 15.463 1.00 87.50 264 ARG A N 1
ATOM 2040 C CA . ARG A 1 264 ? -4.821 11.378 14.902 1.00 87.50 264 ARG A CA 1
ATOM 2041 C C . ARG A 1 264 ? -4.513 11.881 13.505 1.00 87.50 264 ARG A C 1
ATOM 2043 O O . ARG A 1 264 ? -3.389 12.288 13.229 1.00 87.50 264 ARG A O 1
ATOM 2050 N N . VAL A 1 265 ? -5.517 11.858 12.635 1.00 85.69 265 VAL A N 1
ATOM 2051 C CA . VAL A 1 265 ? -5.438 12.441 11.292 1.00 85.69 265 VAL A CA 1
ATOM 2052 C C . VAL A 1 265 ? -6.663 13.298 11.048 1.00 85.69 265 VAL A C 1
ATOM 2054 O O . VAL A 1 265 ? -7.784 12.892 11.354 1.00 85.69 265 VAL A O 1
ATOM 2057 N N . LYS A 1 266 ? -6.450 14.476 10.464 1.00 78.88 266 LYS A N 1
ATOM 2058 C CA . LYS A 1 266 ? -7.525 15.321 9.959 1.00 78.88 266 LYS A CA 1
ATOM 2059 C C . LYS A 1 266 ? -7.796 14.978 8.493 1.00 78.88 266 LYS A C 1
ATOM 2061 O O . LYS A 1 266 ? -6.888 15.037 7.673 1.00 78.88 266 LYS A O 1
ATOM 2066 N N . VAL A 1 267 ? -9.032 14.605 8.165 1.00 73.69 267 VAL A N 1
ATOM 2067 C CA . VAL A 1 267 ? -9.466 14.254 6.802 1.00 73.69 267 VAL A CA 1
ATOM 2068 C C . VAL A 1 267 ? -10.776 14.964 6.488 1.00 73.69 267 VAL A C 1
ATOM 2070 O O . VAL A 1 267 ? -11.762 14.781 7.200 1.00 73.69 267 VAL A O 1
ATOM 2073 N N . ALA A 1 268 ? -10.801 15.785 5.431 1.00 70.06 268 ALA A N 1
ATOM 2074 C CA . ALA A 1 268 ? -11.978 16.567 5.027 1.00 70.06 268 ALA A CA 1
ATOM 2075 C C . ALA A 1 268 ? -12.633 17.327 6.206 1.00 70.06 268 ALA A C 1
ATOM 2077 O O . ALA A 1 268 ? -13.847 17.289 6.405 1.00 70.06 268 ALA A O 1
ATOM 2078 N N . GLY A 1 269 ? -11.808 17.950 7.057 1.00 70.56 269 GLY A N 1
ATOM 2079 C CA . GLY A 1 269 ? -12.254 18.687 8.245 1.00 70.56 269 GLY A CA 1
ATOM 2080 C C . GLY A 1 269 ? -12.641 17.832 9.461 1.00 70.56 269 GLY A C 1
ATOM 2081 O O . GLY A 1 269 ? -12.859 18.395 10.530 1.00 70.56 269 GLY A O 1
ATOM 2082 N N . ARG A 1 270 ? -12.680 16.499 9.344 1.00 70.62 270 ARG A N 1
ATOM 2083 C CA . ARG A 1 270 ? -12.969 15.572 10.450 1.00 70.62 270 ARG A CA 1
ATOM 2084 C C . ARG A 1 270 ? -11.679 15.104 11.111 1.00 70.62 270 ARG A C 1
ATOM 2086 O O . ARG A 1 270 ? -10.748 14.706 10.417 1.00 70.62 270 ARG A O 1
ATOM 2093 N N . LEU A 1 271 ? -11.629 15.134 12.441 1.00 79.25 271 LEU A N 1
ATOM 2094 C CA . LEU A 1 271 ? -10.533 14.553 13.213 1.00 79.25 271 LEU A CA 1
ATOM 2095 C C . LEU A 1 271 ? -10.846 13.076 13.477 1.00 79.25 271 LEU A C 1
ATOM 2097 O O . LEU A 1 271 ? -11.899 12.762 14.024 1.00 79.25 271 LEU A O 1
ATOM 2101 N N . ILE A 1 272 ? -9.959 12.181 13.050 1.00 83.94 272 ILE A N 1
ATOM 2102 C CA . ILE A 1 272 ? -10.136 10.731 13.156 1.00 83.94 272 ILE A CA 1
ATOM 2103 C C . ILE A 1 272 ? -8.995 10.159 13.991 1.00 83.94 272 ILE A C 1
ATOM 2105 O O . ILE A 1 272 ? -7.817 10.381 13.692 1.00 83.94 272 ILE A O 1
ATOM 2109 N N . ASP A 1 273 ? -9.349 9.400 15.022 1.00 88.62 273 ASP A N 1
ATOM 2110 C CA . ASP A 1 273 ? -8.409 8.703 15.889 1.00 88.62 273 ASP A CA 1
ATOM 2111 C C . ASP A 1 273 ? -8.080 7.322 15.313 1.00 88.62 273 ASP A C 1
ATOM 2113 O O . ASP A 1 273 ? -8.951 6.575 14.867 1.00 88.62 273 ASP A O 1
ATOM 2117 N N . PHE A 1 274 ? -6.809 6.942 15.357 1.00 92.75 274 PHE A N 1
ATOM 2118 C CA . PHE A 1 274 ? -6.341 5.622 14.960 1.00 92.75 274 PHE A CA 1
ATOM 2119 C C . PHE A 1 274 ? -5.695 4.921 16.147 1.00 92.75 274 PHE A C 1
ATOM 2121 O O . PHE A 1 274 ? -4.840 5.490 16.826 1.00 92.75 274 PHE A O 1
ATOM 2128 N N . ARG A 1 275 ? -6.060 3.655 16.374 1.00 94.38 275 ARG A N 1
ATOM 2129 C CA . ARG A 1 275 ? -5.284 2.742 17.230 1.00 94.38 275 ARG A CA 1
ATOM 2130 C C . ARG A 1 275 ? -4.442 1.837 16.347 1.00 94.38 275 ARG A C 1
ATOM 2132 O O . ARG A 1 275 ? -4.960 1.232 15.411 1.00 94.38 275 ARG A O 1
ATOM 2139 N N . VAL A 1 276 ? -3.160 1.739 16.653 1.00 97.06 276 VAL A N 1
ATOM 2140 C CA . VAL A 1 276 ? -2.171 0.989 15.882 1.00 97.06 276 VAL A CA 1
ATOM 2141 C C . VAL A 1 276 ? -1.725 -0.206 16.689 1.00 97.06 276 VAL A C 1
ATOM 2143 O O . VAL A 1 276 ? -1.408 -0.056 17.863 1.00 97.06 276 VAL A O 1
ATOM 2146 N N . SER A 1 277 ? -1.647 -1.362 16.042 1.00 97.06 277 SER A N 1
ATOM 2147 C CA . SER A 1 277 ? -0.952 -2.529 16.568 1.00 97.06 277 SER A CA 1
ATOM 2148 C C . SER A 1 277 ? 0.023 -3.047 15.517 1.00 97.06 277 SER A C 1
ATOM 2150 O O . SER A 1 277 ? -0.356 -3.273 14.362 1.00 97.06 277 SER A O 1
ATOM 2152 N N . VAL A 1 278 ? 1.283 -3.207 15.907 1.00 97.69 278 VAL A N 1
ATOM 2153 C CA . VAL A 1 278 ? 2.378 -3.720 15.083 1.00 97.69 278 VAL A CA 1
ATOM 2154 C C . VAL A 1 278 ? 2.834 -5.045 15.677 1.00 97.69 278 VAL A C 1
ATOM 2156 O O . VAL A 1 278 ? 3.243 -5.101 16.832 1.00 97.69 278 VAL A O 1
ATOM 2159 N N . LEU A 1 279 ? 2.775 -6.119 14.891 1.00 97.06 279 LEU A N 1
ATOM 2160 C CA . LEU A 1 279 ? 3.101 -7.475 15.324 1.00 97.06 279 LEU A CA 1
ATOM 2161 C C . LEU A 1 279 ? 4.194 -8.084 14.430 1.00 97.06 279 LEU A C 1
ATOM 2163 O O . LEU A 1 279 ? 3.975 -8.213 13.221 1.00 97.06 279 LEU A O 1
ATOM 2167 N N . PRO A 1 280 ? 5.339 -8.524 14.979 1.00 95.06 280 PRO A N 1
ATOM 2168 C CA . PRO A 1 280 ? 6.358 -9.217 14.199 1.00 95.06 280 PRO A CA 1
ATOM 2169 C C . PRO A 1 280 ? 5.874 -10.597 13.734 1.00 95.06 280 PRO A C 1
ATOM 2171 O O . PRO A 1 280 ? 5.411 -11.410 14.533 1.00 95.06 280 PRO A O 1
ATOM 2174 N N . LEU A 1 281 ? 6.006 -10.872 12.436 1.00 94.00 281 LEU A N 1
ATOM 2175 C CA . LEU A 1 281 ? 5.735 -12.162 11.796 1.00 94.00 281 LEU A CA 1
ATOM 2176 C C . LEU A 1 281 ? 6.976 -12.664 11.036 1.00 94.00 281 LEU A C 1
ATOM 2178 O O . LEU A 1 281 ? 7.968 -11.955 10.884 1.00 94.00 281 LEU A O 1
ATOM 2182 N N . ILE A 1 282 ? 6.887 -13.881 10.486 1.00 91.94 282 ILE A N 1
ATOM 2183 C CA . ILE A 1 282 ? 7.968 -14.543 9.728 1.00 91.94 282 ILE A CA 1
ATOM 2184 C C . ILE A 1 282 ? 8.462 -13.684 8.550 1.00 91.94 282 ILE A C 1
ATOM 2186 O O . ILE A 1 282 ? 9.659 -13.619 8.284 1.00 91.94 282 ILE A O 1
ATOM 2190 N N . HIS A 1 283 ? 7.550 -13.016 7.836 1.00 89.88 283 HIS A N 1
ATOM 2191 C CA . HIS A 1 283 ? 7.878 -12.273 6.613 1.00 89.88 283 HIS A CA 1
ATOM 2192 C C . HIS A 1 283 ? 8.050 -10.759 6.815 1.00 89.88 283 HIS A C 1
ATOM 2194 O O . HIS A 1 283 ? 8.319 -10.050 5.841 1.00 89.88 283 HIS A O 1
ATOM 2200 N N . GLY A 1 284 ? 7.928 -10.269 8.051 1.00 91.81 284 GLY A N 1
ATOM 2201 C CA . GLY A 1 284 ? 7.988 -8.850 8.401 1.00 91.81 284 GLY A CA 1
ATOM 2202 C C . GLY A 1 284 ? 6.970 -8.484 9.479 1.00 91.81 284 GLY A C 1
ATOM 2203 O O . GLY A 1 284 ? 6.340 -9.353 10.072 1.00 91.81 284 GLY A O 1
ATOM 2204 N N . GLU A 1 285 ? 6.778 -7.192 9.719 1.00 96.50 285 GLU A N 1
ATOM 2205 C CA . GLU A 1 285 ? 5.812 -6.700 10.705 1.00 96.50 285 GLU A CA 1
ATOM 2206 C C . GLU A 1 285 ? 4.420 -6.559 10.070 1.00 96.50 285 GLU A C 1
ATOM 2208 O O . GLU A 1 285 ? 4.255 -5.917 9.031 1.00 96.50 285 GLU A O 1
ATOM 2213 N N . LYS A 1 286 ? 3.412 -7.177 10.688 1.00 97.75 286 LYS A N 1
ATOM 2214 C CA . LYS A 1 286 ? 1.998 -6.962 10.375 1.00 97.75 286 LYS A CA 1
ATOM 2215 C C . LYS A 1 286 ? 1.503 -5.736 11.121 1.00 97.75 286 LYS A C 1
ATOM 2217 O O . LYS A 1 286 ? 1.760 -5.603 12.311 1.00 97.75 286 LYS A O 1
ATOM 2222 N N . ILE A 1 287 ? 0.730 -4.900 10.439 1.00 98.31 287 ILE A N 1
ATOM 2223 C CA . ILE A 1 287 ? 0.109 -3.718 11.033 1.00 98.31 287 ILE A CA 1
ATOM 2224 C C . ILE A 1 287 ? -1.406 -3.855 10.968 1.00 98.31 287 ILE A C 1
ATOM 2226 O O . ILE A 1 287 ? -1.968 -4.262 9.946 1.00 98.31 287 ILE A O 1
ATOM 2230 N N . VAL A 1 288 ? -2.067 -3.500 12.064 1.00 98.12 288 VAL A N 1
ATOM 2231 C CA . VAL A 1 288 ? -3.512 -3.295 12.118 1.00 98.12 288 VAL A CA 1
ATOM 2232 C C . VAL A 1 288 ? -3.775 -1.877 12.604 1.00 98.12 288 VAL A C 1
ATOM 2234 O O . VAL A 1 288 ? -3.304 -1.494 13.672 1.00 98.12 288 VAL A O 1
ATOM 2237 N N . LEU A 1 289 ? -4.518 -1.105 11.813 1.00 97.38 289 LEU A N 1
ATOM 2238 C CA . LEU A 1 289 ? -4.992 0.228 12.172 1.00 97.38 289 LEU A CA 1
ATOM 2239 C C . LEU A 1 289 ? -6.497 0.150 12.398 1.00 97.38 289 LEU A C 1
ATOM 2241 O O . LEU A 1 289 ? -7.230 -0.196 11.475 1.00 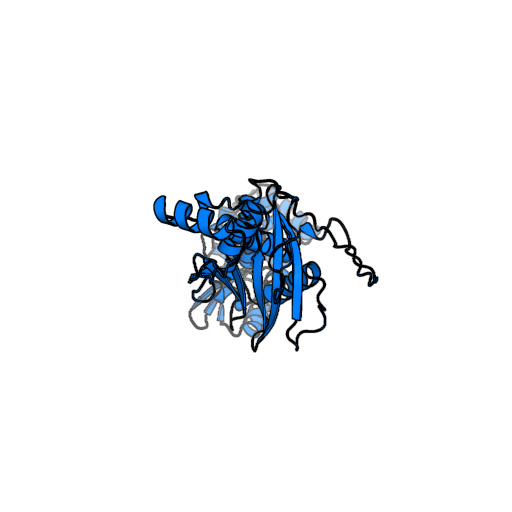97.38 289 LEU A O 1
ATOM 2245 N N . ARG A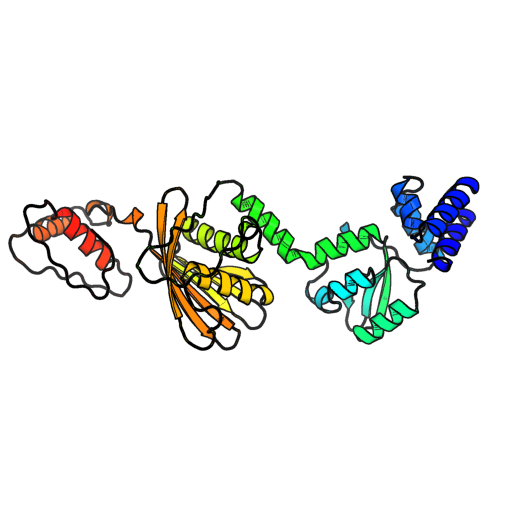 1 290 ? -6.966 0.469 13.599 1.00 94.88 290 ARG A N 1
ATOM 2246 C CA . ARG A 1 290 ? -8.392 0.617 13.888 1.00 94.88 290 ARG A CA 1
ATOM 2247 C C . ARG A 1 290 ? -8.788 2.075 13.754 1.00 94.88 290 ARG A C 1
ATOM 2249 O O . ARG A 1 290 ? -8.183 2.919 14.411 1.00 94.88 290 ARG A O 1
ATOM 2256 N N . ILE A 1 291 ? -9.802 2.329 12.934 1.00 92.31 291 ILE A N 1
ATOM 2257 C CA . ILE A 1 291 ? -10.323 3.665 12.649 1.00 92.31 291 ILE A CA 1
ATOM 2258 C C . ILE A 1 291 ? -11.412 3.991 13.670 1.00 92.31 291 ILE A C 1
ATOM 2260 O O . ILE A 1 291 ? -12.391 3.256 13.795 1.00 92.31 291 ILE A O 1
ATOM 2264 N N . LEU A 1 292 ? -11.235 5.080 14.409 1.00 85.62 292 LEU A N 1
ATOM 2265 C CA . LEU A 1 292 ? -12.183 5.601 15.385 1.00 85.62 292 LEU A CA 1
ATOM 2266 C C . LEU A 1 292 ? -12.619 6.992 14.921 1.00 85.62 292 LEU A C 1
ATOM 2268 O O . LEU A 1 292 ? -11.977 8.002 15.197 1.00 85.62 292 LEU A O 1
ATOM 2272 N N . ASP A 1 293 ? -13.714 7.031 14.168 1.00 73.94 293 ASP A N 1
ATOM 2273 C CA . ASP A 1 293 ? -14.334 8.282 13.740 1.00 73.94 293 ASP A CA 1
ATOM 2274 C C . ASP A 1 293 ? -15.204 8.833 14.881 1.00 73.94 293 ASP A C 1
ATOM 2276 O O . ASP A 1 293 ? -16.368 8.457 15.037 1.00 73.94 293 ASP A O 1
ATOM 2280 N N . THR A 1 294 ? -14.618 9.703 15.705 1.00 61.97 294 THR A N 1
ATOM 2281 C CA . THR A 1 294 ? -15.293 10.362 16.834 1.00 61.97 294 THR A CA 1
ATOM 2282 C C . THR A 1 294 ? -16.335 11.385 16.376 1.00 61.97 294 THR A C 1
ATOM 2284 O O . THR A 1 294 ? -17.258 11.694 17.125 1.00 61.97 294 THR A O 1
ATOM 2287 N N . SER A 1 295 ? -16.285 11.851 15.120 1.00 57.31 295 SER A N 1
ATOM 2288 C CA . SER A 1 295 ? -17.279 12.790 14.576 1.00 57.31 295 SER A CA 1
ATOM 2289 C C . SER A 1 295 ? -18.652 12.150 14.341 1.00 57.31 295 SER A C 1
ATOM 2291 O O . SER A 1 295 ? -19.674 12.836 14.348 1.00 57.31 295 SER A O 1
ATOM 2293 N N . LYS A 1 296 ? -18.702 10.818 14.205 1.00 54.34 296 LYS A N 1
ATOM 2294 C CA . LYS A 1 296 ? -19.959 10.063 14.115 1.00 54.34 296 LYS A CA 1
ATOM 2295 C C . LYS A 1 296 ? -20.658 9.888 15.458 1.00 54.34 296 LYS A C 1
ATOM 2297 O O . LYS A 1 296 ? -21.753 9.345 15.460 1.00 54.34 296 LYS A O 1
ATOM 2302 N N . LEU A 1 297 ? -20.076 10.332 16.577 1.00 55.06 297 LEU A N 1
ATOM 2303 C CA . LEU A 1 297 ? -20.624 10.068 17.910 1.00 55.06 297 LEU A CA 1
ATOM 2304 C C . LEU A 1 297 ? -21.830 10.922 18.308 1.00 55.06 297 LEU A C 1
ATOM 2306 O O . LEU A 1 297 ? -22.400 10.691 19.368 1.00 55.06 297 LEU A O 1
ATOM 2310 N N . ALA A 1 298 ? -22.280 11.852 17.463 1.00 54.41 298 ALA A N 1
ATOM 2311 C CA . ALA A 1 298 ? -23.585 12.494 17.627 1.00 54.41 298 ALA A CA 1
ATOM 2312 C C . ALA A 1 298 ? -24.723 11.524 17.245 1.00 54.41 298 ALA A C 1
ATOM 2314 O O . ALA A 1 298 ? -25.580 11.821 16.410 1.00 54.41 298 ALA A O 1
ATOM 2315 N N . LEU A 1 299 ? -24.712 10.319 17.816 1.00 62.53 299 LEU A N 1
ATOM 2316 C CA . LEU A 1 299 ? -25.756 9.330 17.616 1.00 62.53 299 LEU A CA 1
ATOM 2317 C C . LEU A 1 299 ? -26.879 9.668 18.570 1.00 62.53 299 LEU A C 1
ATOM 2319 O O . LEU A 1 299 ? -26.943 9.186 19.700 1.00 62.53 299 LEU A O 1
ATOM 2323 N N . ARG A 1 300 ? -27.773 10.526 18.091 1.00 74.44 300 ARG A N 1
ATOM 2324 C CA . ARG A 1 300 ? -29.070 10.680 18.721 1.00 74.44 300 ARG A CA 1
ATOM 2325 C C . ARG A 1 300 ? -29.749 9.312 18.792 1.00 74.44 300 ARG A C 1
ATOM 2327 O O . ARG A 1 300 ? -29.676 8.507 17.867 1.00 74.44 300 ARG A O 1
ATOM 2334 N N . LEU A 1 301 ? -30.445 9.068 19.890 1.00 83.44 301 LEU A N 1
ATOM 2335 C CA . LEU A 1 301 ? -31.113 7.798 20.162 1.00 83.44 301 LEU A CA 1
ATOM 2336 C C . LEU A 1 301 ? -32.080 7.358 19.041 1.00 83.44 301 LEU A C 1
ATOM 2338 O O . LEU A 1 301 ? -32.233 6.165 18.785 1.00 83.44 301 LEU A O 1
ATOM 2342 N N . ASP A 1 302 ? -32.672 8.313 18.318 1.00 82.69 302 ASP A N 1
ATOM 2343 C CA . ASP A 1 302 ? -33.581 8.082 17.191 1.00 82.69 302 ASP A CA 1
ATOM 2344 C C . ASP A 1 302 ? -32.896 7.645 15.884 1.00 82.69 302 ASP A C 1
ATOM 2346 O O . ASP A 1 302 ? -33.574 7.134 14.993 1.00 82.69 302 ASP A O 1
ATOM 2350 N N . THR A 1 303 ? -31.571 7.779 15.755 1.00 83.00 303 THR A N 1
ATOM 2351 C CA . THR A 1 303 ? -30.825 7.353 14.554 1.00 83.00 303 THR A CA 1
ATOM 2352 C C . THR A 1 303 ? -30.204 5.960 14.680 1.00 83.00 303 THR A C 1
ATOM 2354 O O . THR A 1 303 ? -29.675 5.434 13.702 1.00 83.00 303 THR A O 1
ATOM 2357 N N . LEU A 1 304 ? -30.319 5.316 15.848 1.00 85.12 304 LEU A N 1
ATOM 2358 C CA . LEU A 1 304 ? -29.752 3.990 16.132 1.00 85.12 304 LEU A CA 1
ATOM 2359 C C . LEU A 1 304 ? -30.534 2.810 15.525 1.00 85.12 304 LEU A C 1
ATOM 2361 O O . LEU A 1 304 ? -30.127 1.660 15.678 1.00 85.12 304 LEU A O 1
ATOM 2365 N N . GLY A 1 305 ? -31.652 3.073 14.843 1.00 87.50 305 GLY A N 1
ATOM 2366 C CA . GLY A 1 305 ? -32.460 2.035 14.195 1.00 87.50 305 GLY A CA 1
ATOM 2367 C C . GLY A 1 305 ? -33.464 1.334 15.116 1.00 87.50 305 GLY A C 1
ATOM 2368 O O . GLY A 1 305 ? -33.902 0.227 14.807 1.00 87.50 305 GLY A O 1
ATOM 2369 N N . PHE A 1 306 ? -33.847 1.957 16.234 1.00 90.88 306 PHE A N 1
ATOM 2370 C CA . PHE A 1 306 ? -34.954 1.471 17.057 1.00 90.88 306 PHE A CA 1
ATOM 2371 C C . PHE A 1 306 ? -36.287 1.541 16.299 1.00 90.88 306 PHE A C 1
ATOM 2373 O O . PHE A 1 306 ? -36.596 2.527 15.630 1.00 90.88 306 PHE A O 1
ATOM 2380 N N . GLU A 1 307 ? -37.132 0.526 16.480 1.00 93.75 307 GLU A N 1
ATOM 2381 C CA . GLU A 1 307 ? -38.555 0.647 16.159 1.00 93.75 307 GLU A CA 1
ATOM 2382 C C . GLU A 1 307 ? -39.189 1.733 17.056 1.00 93.75 307 GLU A C 1
ATOM 2384 O O . GLU A 1 307 ? -38.816 1.820 18.231 1.00 93.75 307 GLU A O 1
ATOM 2389 N N . PRO A 1 308 ? -40.169 2.532 16.583 1.00 93.38 308 PRO A N 1
ATOM 2390 C CA . PRO A 1 308 ? -40.729 3.645 17.359 1.00 93.38 308 PRO A CA 1
ATOM 2391 C C . PRO A 1 308 ? -41.173 3.282 18.783 1.00 93.38 308 PRO A C 1
ATOM 2393 O O . PRO A 1 308 ? -40.950 4.046 19.725 1.00 93.38 308 PRO A O 1
ATOM 2396 N N . LYS A 1 309 ? -41.762 2.093 18.964 1.00 95.06 309 LYS A N 1
ATOM 2397 C CA . LYS A 1 309 ? -42.163 1.608 20.288 1.00 95.06 309 LYS A CA 1
ATOM 2398 C C . LYS A 1 309 ? -40.952 1.286 21.167 1.00 95.06 309 LYS A C 1
ATOM 2400 O O . LYS A 1 309 ? -40.887 1.767 22.289 1.00 95.06 309 LYS A O 1
ATOM 2405 N N . ALA A 1 310 ? -39.979 0.541 20.644 1.00 94.19 310 ALA A N 1
ATOM 2406 C CA . ALA A 1 310 ? -38.764 0.188 21.374 1.00 94.19 310 ALA A CA 1
ATOM 2407 C C . ALA A 1 310 ? -37.942 1.427 21.764 1.00 94.19 310 ALA A C 1
ATOM 2409 O O . ALA A 1 310 ? -37.418 1.483 22.872 1.00 94.19 310 ALA A O 1
ATOM 2410 N N . LEU A 1 311 ? -37.885 2.441 20.891 1.00 94.00 311 LEU A N 1
ATOM 2411 C CA . LEU A 1 311 ? -37.266 3.730 21.203 1.00 94.00 311 LEU A CA 1
ATOM 2412 C C . LEU A 1 311 ? -37.968 4.408 22.384 1.00 94.00 311 LEU A C 1
ATOM 2414 O O . LEU A 1 311 ? -37.310 4.895 23.295 1.00 94.00 311 LEU A O 1
ATOM 2418 N N . THR A 1 312 ? -39.302 4.421 22.371 1.00 94.69 312 THR A N 1
ATOM 2419 C CA . THR A 1 312 ? -40.116 5.021 23.438 1.00 94.69 312 THR A CA 1
ATOM 2420 C C . THR A 1 312 ? -39.942 4.277 24.760 1.00 94.69 312 THR A C 1
ATOM 2422 O O . THR A 1 312 ? -39.742 4.906 25.800 1.00 94.69 312 THR A O 1
ATOM 2425 N N . ASP A 1 313 ? -39.971 2.945 24.722 1.00 95.00 313 ASP A N 1
ATOM 2426 C CA . ASP A 1 313 ? -39.768 2.092 25.892 1.00 95.00 313 ASP A CA 1
ATOM 2427 C C . ASP A 1 313 ? -38.356 2.293 26.473 1.00 95.00 313 ASP A C 1
ATOM 2429 O O . ASP A 1 313 ? -38.202 2.487 27.679 1.00 95.00 313 ASP A O 1
ATOM 2433 N N . PHE A 1 314 ? -37.325 2.335 25.619 1.00 94.88 314 PHE A N 1
ATOM 2434 C CA . PHE A 1 314 ? -35.941 2.564 26.040 1.00 94.88 314 PHE A CA 1
ATOM 2435 C C . PHE A 1 314 ? -35.732 3.981 26.595 1.00 94.88 314 PHE A C 1
ATOM 2437 O O . PHE A 1 314 ? -35.170 4.130 27.676 1.00 94.88 314 PHE A O 1
ATOM 2444 N N . ALA A 1 315 ? -36.248 5.013 25.917 1.00 92.56 315 ALA A N 1
ATOM 2445 C CA . ALA A 1 315 ? -36.171 6.406 26.366 1.00 92.56 315 ALA A CA 1
ATOM 2446 C C . ALA A 1 315 ? -36.903 6.632 27.703 1.00 92.56 315 ALA A C 1
ATOM 2448 O O . ALA A 1 315 ? -36.491 7.456 28.518 1.00 92.56 315 ALA A O 1
ATOM 2449 N N . THR A 1 316 ? -37.986 5.890 27.947 1.00 94.75 316 THR A N 1
ATOM 2450 C CA . THR A 1 316 ? -38.699 5.897 29.232 1.00 94.75 316 THR A CA 1
ATOM 2451 C C . THR A 1 316 ? -37.877 5.206 30.319 1.00 94.75 316 THR A C 1
ATOM 2453 O O . THR A 1 316 ? -37.789 5.712 31.435 1.00 94.75 316 THR A O 1
ATOM 2456 N N . ALA A 1 317 ? -37.247 4.072 29.997 1.00 95.12 317 ALA A N 1
ATOM 2457 C CA . ALA A 1 317 ? -36.426 3.319 30.939 1.00 95.12 317 ALA A CA 1
ATOM 2458 C C . ALA A 1 317 ? -35.174 4.094 31.384 1.00 95.12 317 ALA A C 1
ATOM 2460 O O . ALA A 1 317 ? -34.882 4.114 32.576 1.00 95.12 317 ALA A O 1
ATOM 2461 N N . ILE A 1 318 ? -34.454 4.752 30.465 1.00 93.25 318 ILE A N 1
ATOM 2462 C CA . ILE A 1 318 ? -33.227 5.503 30.808 1.00 93.25 318 ILE A CA 1
ATOM 2463 C C . ILE A 1 318 ? -33.507 6.747 31.662 1.00 93.25 318 ILE A C 1
ATOM 2465 O O . ILE A 1 318 ? -32.638 7.162 32.416 1.00 93.25 318 ILE A O 1
ATOM 2469 N N . ARG A 1 319 ? -34.719 7.317 31.580 1.00 91.56 319 ARG A N 1
ATOM 2470 C CA . ARG A 1 319 ? -35.159 8.473 32.387 1.00 91.56 319 ARG A CA 1
ATOM 2471 C C . ARG A 1 319 ? -35.839 8.072 33.698 1.00 91.56 319 ARG A C 1
ATOM 2473 O O . ARG A 1 319 ? -36.346 8.930 34.420 1.00 91.56 319 ARG A O 1
ATOM 2480 N N . ALA A 1 320 ? -35.911 6.776 34.000 1.00 92.75 320 ALA A N 1
ATOM 2481 C CA . ALA A 1 320 ? -36.431 6.319 35.279 1.00 92.75 320 ALA A CA 1
ATOM 2482 C C . ALA A 1 320 ? -35.482 6.759 36.414 1.00 92.75 320 ALA A C 1
ATOM 2484 O O . ALA A 1 320 ? -34.266 6.681 36.256 1.00 92.75 320 ALA A O 1
ATOM 2485 N N . PRO A 1 321 ? -36.003 7.169 37.585 1.00 90.12 321 PRO A N 1
ATOM 2486 C CA . PRO A 1 321 ? -35.182 7.714 38.673 1.00 90.12 321 PRO A CA 1
ATOM 2487 C C . PRO A 1 321 ? -34.206 6.694 39.280 1.00 90.12 321 PRO A C 1
ATOM 2489 O O . PRO A 1 321 ? -33.233 7.066 39.930 1.00 90.12 321 PRO A O 1
ATOM 2492 N N . TYR A 1 322 ? -34.496 5.404 39.124 1.00 92.69 322 TYR A N 1
ATOM 2493 C CA . TYR A 1 322 ? -33.636 4.296 39.514 1.00 92.69 322 TYR A CA 1
ATOM 2494 C C . TYR A 1 322 ? -34.038 3.047 38.734 1.00 92.69 322 TYR A C 1
ATOM 2496 O O . TYR A 1 322 ? -35.196 2.867 38.354 1.00 92.69 322 TYR A O 1
ATOM 2504 N N . GLY A 1 323 ? -33.080 2.153 38.525 1.00 93.19 323 GLY A N 1
ATOM 2505 C CA . GLY A 1 323 ? -33.291 0.915 37.792 1.00 93.19 323 GLY A CA 1
ATOM 2506 C C . GLY A 1 323 ? -31.982 0.373 37.244 1.00 93.19 323 GLY A C 1
ATOM 2507 O O . GLY A 1 323 ? -30.928 0.989 37.387 1.00 93.19 323 GLY A O 1
ATOM 2508 N N . MET A 1 324 ? -32.053 -0.798 36.621 1.00 95.50 324 MET A N 1
ATOM 2509 C CA . MET A 1 324 ? -30.921 -1.410 35.937 1.00 95.50 324 MET A CA 1
ATOM 2510 C C . MET A 1 324 ? -31.313 -1.692 34.493 1.00 95.50 324 MET A C 1
ATOM 2512 O O . MET A 1 324 ? -32.330 -2.334 34.239 1.00 95.50 324 MET A O 1
ATOM 2516 N N . ILE A 1 325 ? -30.480 -1.237 33.560 1.00 94.75 325 ILE A N 1
ATOM 2517 C CA . ILE A 1 325 ? -30.610 -1.526 32.134 1.00 94.75 325 ILE A CA 1
ATOM 2518 C C . ILE A 1 325 ? -29.403 -2.362 31.724 1.00 94.75 325 ILE A C 1
ATOM 2520 O O . ILE A 1 325 ? -28.260 -1.963 31.931 1.00 94.75 325 ILE A O 1
ATOM 2524 N N . LEU A 1 326 ? -29.660 -3.532 31.142 1.00 95.88 326 LEU A N 1
ATOM 2525 C CA . LEU A 1 326 ? -28.631 -4.417 30.603 1.00 95.88 326 LEU A CA 1
ATOM 2526 C C . LEU A 1 326 ? -28.708 -4.431 29.080 1.00 95.88 326 LEU A C 1
ATOM 2528 O O . LEU A 1 326 ? -29.675 -4.923 28.501 1.00 95.88 326 LEU A O 1
ATOM 2532 N N . VAL A 1 327 ? -27.650 -3.944 28.432 1.00 94.25 327 VAL A N 1
ATOM 2533 C CA . VAL A 1 327 ? -27.476 -4.043 26.980 1.00 94.25 327 VAL A CA 1
ATOM 2534 C C . VAL A 1 327 ? -26.579 -5.242 26.690 1.00 94.25 327 VAL A C 1
ATOM 2536 O O . VAL A 1 327 ? -25.404 -5.262 27.055 1.00 94.25 327 VAL A O 1
ATOM 2539 N N . THR A 1 328 ? -27.134 -6.270 26.050 1.00 94.12 328 THR A N 1
ATOM 2540 C CA . THR A 1 328 ? -26.441 -7.543 25.795 1.00 94.12 328 THR A CA 1
ATOM 2541 C C . THR A 1 328 ? -26.268 -7.792 24.299 1.00 94.12 328 THR A C 1
ATOM 2543 O O . THR A 1 328 ? -27.005 -7.259 23.475 1.00 94.12 328 THR A O 1
ATOM 2546 N N . GLY A 1 329 ? -25.249 -8.571 23.931 1.00 93.31 329 GLY A N 1
ATOM 2547 C CA . GLY A 1 329 ? -24.924 -8.869 22.535 1.00 93.31 329 GLY A CA 1
ATOM 2548 C C . GLY A 1 329 ? -23.443 -9.208 22.327 1.00 93.31 329 GLY A C 1
ATOM 2549 O O . GLY A 1 329 ? -22.610 -8.885 23.183 1.00 93.31 329 GLY A O 1
ATOM 2550 N N . PRO A 1 330 ? -23.080 -9.854 21.205 1.00 88.38 330 PRO A N 1
ATOM 2551 C CA . PRO A 1 330 ? -21.701 -10.239 20.901 1.00 88.38 330 PRO A CA 1
ATOM 2552 C C . PRO A 1 330 ? -20.787 -9.024 20.657 1.00 88.38 330 PRO A C 1
ATOM 2554 O O . PRO A 1 330 ? -21.226 -7.873 20.607 1.00 88.38 330 PRO A O 1
ATOM 2557 N N . THR A 1 331 ? -19.481 -9.253 20.534 1.00 78.62 331 THR A N 1
ATOM 2558 C CA . THR A 1 331 ? -18.511 -8.193 20.208 1.00 78.62 331 THR A CA 1
ATOM 2559 C C . THR A 1 331 ? -18.881 -7.503 18.893 1.00 78.62 331 THR A C 1
ATOM 2561 O O . THR A 1 331 ? -19.179 -8.172 17.908 1.00 78.62 331 THR A O 1
ATOM 2564 N N . GLY A 1 332 ? -18.866 -6.166 18.876 1.00 77.38 332 GLY A N 1
ATOM 2565 C CA . GLY A 1 332 ? -19.206 -5.373 17.688 1.00 77.38 332 GLY A CA 1
ATOM 2566 C C . GLY A 1 332 ? -20.705 -5.192 17.419 1.00 77.38 332 GLY A C 1
ATOM 2567 O O . GLY A 1 332 ? -21.057 -4.626 16.394 1.00 77.38 332 GLY A O 1
ATOM 2568 N N . SER A 1 333 ? -21.598 -5.615 18.321 1.00 84.81 333 SER A N 1
ATOM 2569 C CA . SER A 1 333 ? -23.054 -5.463 18.146 1.00 84.81 333 SER A CA 1
ATOM 2570 C C . SER A 1 333 ? -23.611 -4.067 18.480 1.00 84.81 333 SER A C 1
ATOM 2572 O O . SER A 1 333 ? -24.816 -3.934 18.656 1.00 84.81 333 SER A O 1
ATOM 2574 N N . GLY A 1 334 ? -22.759 -3.051 18.661 1.00 86.19 334 GLY A N 1
ATOM 2575 C CA . GLY A 1 334 ? -23.189 -1.677 18.965 1.00 86.19 334 GLY A CA 1
ATOM 2576 C C . GLY A 1 334 ? -23.562 -1.381 20.426 1.00 86.19 334 GLY A C 1
ATOM 2577 O O . GLY A 1 334 ? -24.146 -0.339 20.689 1.00 86.19 334 GLY A O 1
ATOM 2578 N N . LYS A 1 335 ? -23.220 -2.246 21.397 1.00 91.81 335 LYS A N 1
ATOM 2579 C CA . LYS A 1 335 ? -23.590 -2.047 22.820 1.00 91.81 335 LYS A CA 1
ATOM 2580 C C . LYS A 1 335 ? -23.084 -0.726 23.401 1.00 91.81 335 LYS A C 1
ATOM 2582 O O . LYS A 1 335 ? -23.874 0.026 23.962 1.00 91.81 335 LYS A O 1
ATOM 2587 N N . SER A 1 336 ? -21.780 -0.463 23.263 1.00 87.75 336 SER A N 1
ATOM 2588 C CA . SER A 1 336 ? -21.159 0.775 23.741 1.00 87.75 336 SER A CA 1
ATOM 2589 C C . SER A 1 336 ? -21.843 1.973 23.092 1.00 87.75 336 SER A C 1
ATOM 2591 O O . SER A 1 336 ? -22.277 2.882 23.780 1.00 87.75 336 SER A O 1
ATOM 2593 N N . THR A 1 337 ? -22.072 1.908 21.780 1.00 86.69 337 THR A N 1
ATOM 2594 C CA . THR A 1 337 ? -22.781 2.935 21.016 1.00 86.69 337 THR A CA 1
ATOM 2595 C C . THR A 1 337 ? -24.176 3.233 21.576 1.00 86.69 337 THR A C 1
ATOM 2597 O O . THR A 1 337 ? -24.488 4.388 21.838 1.00 86.69 337 THR A O 1
ATOM 2600 N N . THR A 1 338 ? -24.999 2.209 21.832 1.00 90.50 338 THR A N 1
ATOM 2601 C CA . THR A 1 338 ? -26.335 2.385 22.426 1.00 90.50 338 THR A CA 1
ATOM 2602 C C . THR A 1 338 ? -26.273 3.001 23.824 1.00 90.50 338 THR A C 1
ATOM 2604 O O . THR A 1 338 ? -27.083 3.870 24.141 1.00 90.50 338 THR A O 1
ATOM 2607 N N . LEU A 1 339 ? -25.321 2.570 24.660 1.00 91.94 339 LEU A N 1
ATOM 2608 C CA . LEU A 1 339 ? -25.149 3.104 26.015 1.00 91.94 339 LEU A CA 1
ATOM 2609 C C . LEU A 1 339 ? -24.711 4.570 25.997 1.00 91.94 339 LEU A C 1
ATOM 2611 O O . LEU A 1 339 ? -25.306 5.379 26.702 1.00 91.94 339 LEU A O 1
ATOM 2615 N N . TYR A 1 340 ? -23.734 4.924 25.164 1.00 89.25 340 TYR A N 1
ATOM 2616 C CA . TYR A 1 340 ? -23.250 6.297 25.026 1.00 89.25 340 TYR A CA 1
ATOM 2617 C C . TYR A 1 340 ? -24.348 7.245 24.523 1.00 89.25 340 TYR A C 1
ATOM 2619 O O . TYR A 1 340 ? -24.530 8.315 25.097 1.00 89.25 340 TYR A O 1
ATOM 2627 N N . SER A 1 341 ? -25.149 6.831 23.535 1.00 88.62 341 SER A N 1
ATOM 2628 C CA . SER A 1 341 ? -26.320 7.600 23.090 1.00 88.62 341 SER A CA 1
ATOM 2629 C C . SER A 1 341 ? -27.371 7.774 24.188 1.00 88.62 341 SER A C 1
ATOM 2631 O O . SER A 1 341 ? -27.975 8.838 24.301 1.00 88.62 341 SER A O 1
ATOM 2633 N N . GLY A 1 342 ? -27.594 6.736 25.001 1.00 90.62 342 GLY A N 1
ATOM 2634 C CA . GLY A 1 342 ? -28.490 6.802 26.156 1.00 90.62 342 GLY A CA 1
ATOM 2635 C C . GLY A 1 342 ? -28.007 7.785 27.217 1.00 90.62 342 GLY A C 1
ATOM 2636 O O . GLY A 1 342 ? -28.788 8.614 27.672 1.00 90.62 342 GLY A O 1
ATOM 2637 N N . LEU A 1 343 ? -26.717 7.731 27.563 1.00 89.94 343 LEU A N 1
ATOM 2638 C CA . LEU A 1 343 ? -26.092 8.664 28.501 1.00 89.94 343 LEU A CA 1
ATOM 2639 C C . LEU A 1 343 ? -26.194 10.107 28.001 1.00 89.94 343 LEU A C 1
ATOM 2641 O O . LEU A 1 343 ? -26.578 10.985 28.765 1.00 89.94 343 LEU A O 1
ATOM 2645 N N . GLN A 1 344 ? -25.922 10.346 26.718 1.00 87.06 344 GLN A N 1
ATOM 2646 C CA . GLN A 1 344 ? -25.998 11.682 26.129 1.00 87.06 344 GLN A CA 1
ATOM 2647 C C . GLN A 1 344 ? -27.423 12.267 26.150 1.00 87.06 344 GLN A C 1
ATOM 2649 O O . GLN A 1 344 ? -27.578 13.473 26.312 1.00 87.06 344 GLN A O 1
ATOM 2654 N N . ASP A 1 345 ? -28.463 11.434 26.022 1.00 86.81 345 ASP A N 1
ATOM 2655 C CA . ASP A 1 345 ? -29.866 11.874 26.087 1.00 86.81 345 ASP A CA 1
ATOM 2656 C C . ASP A 1 345 ? -30.295 12.308 27.499 1.00 86.81 345 ASP A C 1
ATOM 2658 O O . ASP A 1 345 ? -31.093 13.235 27.639 1.00 86.81 345 ASP A O 1
ATOM 2662 N N . VAL A 1 346 ? -29.745 11.678 28.544 1.00 87.88 346 VAL A N 1
ATOM 2663 C CA . VAL A 1 346 ? -30.041 12.023 29.948 1.00 87.88 346 VAL A CA 1
ATOM 2664 C C . VAL A 1 346 ? -29.079 13.060 30.535 1.00 87.88 346 VAL A C 1
ATOM 2666 O O . VAL A 1 346 ? -29.374 13.657 31.565 1.00 87.88 346 VAL A O 1
ATOM 2669 N N . MET A 1 347 ? -27.949 13.333 29.877 1.00 84.19 347 MET A N 1
ATOM 2670 C CA . MET A 1 347 ? -26.939 14.294 30.326 1.00 84.19 347 MET A CA 1
ATOM 2671 C C . MET A 1 347 ? -27.417 15.747 30.153 1.00 84.19 347 MET A C 1
ATOM 2673 O O . MET A 1 347 ? -26.979 16.485 29.276 1.00 84.19 347 MET A O 1
ATOM 2677 N N . THR A 1 348 ? -28.325 16.185 31.024 1.00 79.62 348 THR A N 1
ATOM 2678 C CA . THR A 1 348 ? -28.889 17.548 31.051 1.00 79.62 348 THR A CA 1
ATOM 2679 C C . THR A 1 348 ? -28.138 18.498 31.993 1.00 79.62 348 THR A C 1
ATOM 2681 O O . THR A 1 348 ? -28.504 19.667 32.119 1.00 79.62 348 THR A O 1
ATOM 2684 N N . GLY A 1 349 ? -27.098 18.009 32.680 1.00 72.69 349 GLY A N 1
ATOM 2685 C CA . GLY A 1 349 ? -26.295 18.761 33.653 1.00 72.69 349 GLY A CA 1
ATOM 2686 C C . GLY A 1 349 ? -26.905 18.873 35.058 1.00 72.69 349 GLY A C 1
ATOM 2687 O O . GLY A 1 349 ? -26.233 19.348 35.970 1.00 72.69 349 GLY A O 1
ATOM 2688 N N . SER A 1 350 ? -28.147 18.422 35.267 1.00 82.56 350 SER A N 1
ATOM 2689 C CA . SER A 1 350 ? -28.782 18.369 36.597 1.00 82.56 350 SER A CA 1
ATOM 2690 C C . SER A 1 350 ? -28.419 17.124 37.409 1.00 82.56 350 SER A C 1
ATOM 2692 O O . SER A 1 350 ? -28.684 17.069 38.608 1.00 82.56 350 SER A O 1
ATOM 2694 N N . GLU A 1 351 ? -27.835 16.121 36.760 1.00 81.75 351 GLU A N 1
ATOM 2695 C CA . GLU A 1 351 ? -27.569 14.797 37.314 1.00 81.75 351 GLU A CA 1
ATOM 2696 C C . GLU A 1 351 ? -26.063 14.525 37.287 1.00 81.75 351 GLU A C 1
ATOM 2698 O O . GLU A 1 351 ? -25.373 14.864 36.325 1.00 81.75 351 GLU A O 1
ATOM 2703 N N . ASN A 1 352 ? -25.539 13.922 38.357 1.00 87.88 352 ASN A N 1
ATOM 2704 C CA . ASN A 1 352 ? -24.148 13.482 38.405 1.00 87.88 352 ASN A CA 1
ATOM 2705 C C . ASN A 1 352 ? -24.042 12.069 37.821 1.00 87.88 352 ASN A C 1
ATOM 2707 O O . ASN A 1 352 ? -24.521 11.114 38.436 1.00 87.88 352 ASN A O 1
ATOM 2711 N N . ILE A 1 353 ? -23.417 11.949 36.652 1.00 89.69 353 ILE A N 1
ATOM 2712 C CA . ILE A 1 353 ? -23.251 10.691 35.921 1.00 89.69 353 ILE A CA 1
ATOM 2713 C C . ILE A 1 353 ? -21.801 10.214 36.063 1.00 89.69 353 ILE A C 1
ATOM 2715 O O . ILE A 1 353 ? -20.869 10.940 35.725 1.00 89.69 353 ILE A O 1
ATOM 2719 N N . THR A 1 354 ? -21.616 8.969 36.507 1.00 92.62 354 THR A N 1
ATOM 2720 C CA . THR A 1 354 ? -20.298 8.330 36.635 1.00 92.62 354 THR A CA 1
ATOM 2721 C C . THR A 1 354 ? -20.276 7.021 35.853 1.00 92.62 354 THR A C 1
ATOM 2723 O O . THR A 1 354 ? -21.144 6.171 36.061 1.00 92.62 354 THR A O 1
ATOM 2726 N N . THR A 1 355 ? -19.267 6.824 35.000 1.00 93.06 355 THR A N 1
ATOM 2727 C CA . THR A 1 355 ? -19.029 5.562 34.279 1.00 93.06 355 THR A CA 1
ATOM 2728 C C . THR A 1 355 ? -17.761 4.870 34.781 1.00 93.06 355 THR A C 1
ATOM 2730 O O . THR A 1 355 ? -16.841 5.502 35.302 1.00 93.06 355 THR A O 1
ATOM 2733 N N . VAL A 1 356 ? -17.725 3.543 34.655 1.00 94.25 356 VAL A N 1
ATOM 2734 C CA . VAL A 1 356 ? -16.532 2.720 34.888 1.00 94.25 356 VAL A CA 1
ATOM 2735 C C . VAL A 1 356 ? -16.346 1.856 33.650 1.00 94.25 356 VAL A C 1
ATOM 2737 O O . VAL A 1 356 ? -17.228 1.067 33.313 1.00 94.25 356 VAL A O 1
ATOM 2740 N N . GLU A 1 357 ? -15.220 2.029 32.964 1.00 90.19 357 GLU A N 1
ATOM 2741 C CA . GLU A 1 357 ? -14.970 1.454 31.640 1.00 90.19 357 GLU A CA 1
ATOM 2742 C C . GLU A 1 357 ? -13.562 0.862 31.543 1.00 90.19 357 GLU A C 1
ATOM 2744 O O . GLU A 1 357 ? -12.637 1.317 32.216 1.00 90.19 357 GLU A O 1
ATOM 2749 N N . ASP A 1 358 ? -13.401 -0.134 30.671 1.00 80.25 358 ASP A N 1
ATOM 2750 C CA . ASP A 1 358 ? -12.128 -0.812 30.420 1.00 80.25 358 ASP A CA 1
ATOM 2751 C C . ASP A 1 358 ? -11.938 -1.101 28.915 1.00 80.25 358 ASP A C 1
ATOM 2753 O O . ASP A 1 358 ? -12.385 -2.140 28.420 1.00 80.25 358 ASP A O 1
ATOM 2757 N N . PRO A 1 359 ? -11.285 -0.204 28.149 1.00 83.44 359 PRO A N 1
ATOM 2758 C CA . PRO A 1 359 ? -10.960 1.190 28.465 1.00 83.44 359 PRO A CA 1
ATOM 2759 C C . PRO A 1 359 ? -12.134 2.137 28.154 1.00 83.44 359 PRO A C 1
ATOM 2761 O O . PRO A 1 359 ? -13.084 1.745 27.482 1.00 83.44 359 PRO A O 1
ATOM 2764 N N . VAL A 1 360 ? -12.018 3.411 28.549 1.00 80.19 360 VAL A N 1
ATOM 2765 C CA . VAL A 1 360 ? -12.933 4.477 28.091 1.00 80.19 360 VAL A CA 1
ATOM 2766 C C . VAL A 1 360 ? -12.951 4.517 26.558 1.00 80.19 360 VAL A C 1
ATOM 2768 O O . VAL A 1 360 ? -11.893 4.645 25.922 1.00 80.19 360 VAL A O 1
ATOM 2771 N N . GLU A 1 361 ? -14.137 4.363 25.959 1.00 72.50 361 GLU A N 1
ATOM 2772 C CA . GLU A 1 361 ? -14.283 4.342 24.498 1.00 72.50 361 GLU A CA 1
ATOM 2773 C C . GLU A 1 361 ? -14.377 5.743 23.893 1.00 72.50 361 GLU A C 1
ATOM 2775 O O . GLU A 1 361 ? -13.692 6.002 22.898 1.00 72.50 361 GLU A O 1
ATOM 2780 N N . TYR A 1 362 ? -15.152 6.645 24.505 1.00 73.44 362 TYR A N 1
ATOM 2781 C CA . TYR A 1 362 ? -15.340 8.014 24.025 1.00 73.44 362 TYR A CA 1
ATOM 2782 C C . TYR A 1 362 ? -15.357 9.035 25.170 1.00 73.44 362 TYR A C 1
ATOM 2784 O O . TYR A 1 362 ? -15.643 8.705 26.315 1.00 73.44 362 TYR A O 1
ATOM 2792 N N . GLN A 1 363 ? -15.051 10.294 24.855 1.00 70.25 363 GLN A N 1
ATOM 2793 C CA . GLN A 1 363 ? -15.229 11.420 25.776 1.00 70.25 363 GLN A CA 1
ATOM 2794 C C . GLN A 1 363 ? -16.558 12.107 25.441 1.00 70.25 363 GLN A C 1
ATOM 2796 O O . GLN A 1 363 ? -16.710 12.591 24.318 1.00 70.25 363 GLN A O 1
ATOM 2801 N N . LEU A 1 364 ? -17.510 12.072 26.384 1.00 70.62 364 LEU A N 1
ATOM 2802 C CA . LEU A 1 364 ? -18.838 12.697 26.285 1.00 70.62 364 LEU A CA 1
ATOM 2803 C C . LEU A 1 364 ? -18.840 14.141 26.787 1.00 70.62 364 LEU A C 1
ATOM 2805 O O . LEU A 1 364 ? -18.155 14.406 27.803 1.00 70.62 364 LEU A O 1
#

Secondary structure (DSSP, 8-state):
-HHHHHHHHHHHHHTT-S-HHHHHHHHHHHHHHTS-HHHHHHHTTSS-HHHHHHHHHHHHT--B--GGG-PPPHHHHTTS-HHHHHHHTEEEEEEETTEEEEEES-TT-HHHHHHHHHHH-SEEEEEE--HHHHHHHHHHHHTHHHHHHHHHHHHHTTS-----------S---------TTGGG-HHHHHHHHHHHHHHHTT-SEEEEEE-SSEEEEEEEETTEEEEEEEEEGGGHHHHHHHHHHHTT--SS--SS-EEEEEEEEETTEEEEEEEEEEEETTEEEEEEEEE-GGGG---GGGS---HHHHHHHHHHHTSSS-------STTSSHHHHHHHHHHHH-SSSS------SS-----

Solvent-accessible surface area (backbone atoms only — not comparable to full-atom values): 21606 Å² total; per-residue (Å²): 103,72,75,58,40,54,48,55,46,50,51,38,59,76,66,62,74,52,62,66,68,60,48,49,52,46,44,54,51,19,63,74,72,70,47,61,34,70,54,56,35,42,76,70,66,72,42,60,68,65,61,53,46,51,54,52,21,64,76,69,74,32,57,65,56,66,69,92,82,56,86,62,56,70,79,38,46,71,62,51,53,65,68,59,26,62,77,69,53,37,34,63,51,45,65,59,90,58,38,32,34,31,36,25,59,59,85,80,49,55,68,61,52,51,52,49,24,64,75,53,72,28,52,73,44,68,28,34,34,53,59,70,58,40,54,53,46,44,53,58,66,71,39,43,71,54,52,59,44,49,55,49,48,61,66,49,70,78,55,96,65,69,77,56,79,68,79,81,90,67,96,75,90,79,92,73,88,82,73,59,95,69,52,75,76,37,71,44,53,48,49,52,50,49,55,51,51,53,35,57,77,69,58,32,48,31,42,35,42,40,52,42,94,79,31,28,42,30,31,34,25,41,96,88,43,78,41,82,73,49,74,46,64,49,82,52,48,65,51,38,51,45,53,54,25,57,64,26,76,44,68,72,86,64,65,85,56,72,48,74,37,49,37,54,44,38,51,92,88,40,63,31,42,32,43,37,38,38,38,56,51,99,62,41,65,28,38,39,37,35,56,42,63,64,77,68,65,80,44,51,68,84,74,74,72,57,54,76,66,58,43,51,54,49,59,51,58,75,69,43,97,72,86,86,86,86,82,84,77,64,92,89,68,50,54,68,58,56,50,52,23,51,50,59,73,68,64,76,76,87,66,93,84,84,87,87,68,91,68,79,86,76,91,131

Mean predicted aligned error: 17.72 Å

pLDDT: mean 81.11, std 16.97, range [22.55, 98.31]

Radius of gyration: 31.56 Å; Cα contacts (8 Å, |Δi|>4): 465; chains: 1; bounding box: 77×41×89 Å

Foldseek 3Di:
DLVQLVVLLVLCVVVVLADNVVSVVLSVVCVVVVHRSLVSCCVVVVDPQVVSQVSSCVVVVAAADDLVPADADPVQCVLADLVRCVVQLKDFRDDDPQETEIEHQDPPPVVSQVVSCVSSVGHYRYHYHHSVSSVVSSCCNVCVVVVVLVVLVVVVVVDDFDWDFDDPPDDDDDDDDPDDPVVCPDSLNSVLVSQVQVLVVQVFQKWKWAFDQFWIWIWTHDPNDTDTDDIGGLVSVLVNVQVVCVQFVHDSPDFADKDWGKTWTQGPNFIKIWIWIWDHDPRGIMIMIGIHRQVVLPDALVNPPDDPVRSVVLLVVLPPPDDDDDDDDDPPPCSVSNVSNSCVSPPPVPDDDDDDDDDDNDDD

Sequence (364 aa):
MAPFNRRVKNVLLKQSLLPSERVEEAFTEADAEGVAMTKILVEKNLLDERTLLGAIALDLGVPPIDLDKVSIDASVLEVIPQETAEVHCVLPVSRIGNILTLAVADSSDVIKLDNLRIVTGCDIRAVLSTEGTIKKGIQKAYNRSTQEMEQLIDEIGKEDVEVSEEKVTSDEDFDVPVTGEVGDKAPAVLLVKYLIQKAIDEGASDIHIEPMDKHVRVRYRRDGVLREAKTFQRQMLGSVVSRIKVMASLDIAERRKPQDGKFRVKVAGRLIDFRVSVLPLIHGEKIVLRILDTSKLALRLDTLGFEPKALTDFATAIRAPYGMILVTGPTGSGKSTTLYSGLQDVMTGSENITTVEDPVEYQL